Protein 1L6X (pdb70)

InterPro domains:
  IPR003006 Immunoglobulin/major histocompatibility complex, conserved site [PS00290] (81-87)
  IPR003006 Immunoglobulin/major histocompatibility complex, conserved site [PS00290] (306-312)
  IPR003597 Immunoglobulin C1-set [PF07654] (8-88)
  IPR003597 Immunoglobulin C1-set [PF07654] (123-211)
  IPR003597 Immunoglobulin C1-set [PF07654] (231-315)
  IPR003597 Immunoglobulin C1-set [SM00407] (22-93)
  IPR003597 Immunoglobulin C1-set [SM00407] (139-214)
  IPR003597 Immunoglobulin C1-set [SM00407] (245-318)
  IPR007110 Immunoglobulin-like domain [PS50835] (6-99)
  IPR007110 Immunoglobulin-like domain [PS50835] (121-220)
  IPR007110 Immunoglobulin-like domain [PS50835] (229-325)
  IPR013783 Immunoglobulin-like fold [G3DSA:2.60.40.10] (1-108)
  IPR013783 Immunoglobulin-like fold [G3DSA:2.60.40.10] (109-220)
  IPR013783 Immunoglobulin-like fold [G3DSA:2.60.40.10] (221-328)
  IPR036179 Immunoglobulin-like domain superfamily [SSF48726] (6-112)
  IPR036179 Immunoglobulin-like domain superfamily [SSF48726] (116-222)
  IPR036179 Immunoglobulin-like domain superfamily [SSF48726] (229-322)
  IPR050380 Immune Recognition and Response Modulators [PTHR23411] (2-369)

Solvent-accessible surface area: 13297 Å² total; per-residue (Å²): 72,6,42,5,109,22,102,68,13,139,40,58,14,4,5,2,9,77,106,65,0,75,0,30,0,8,0,41,65,0,31,92,140,52,44,138,24,114,32,17,4,33,22,80,56,106,67,37,154,82,36,116,74,92,114,87,100,105,63,239,101,76,26,44,87,2,12,1,10,2,60,11,87,3,4,18,14,11,89,24,46,82,3,51,0,58,0,31,11,161,41,22,147,58,63,44,92,83,63,33,43,14,51,122,47,153,43,88,110,6,73,8,94,28,72,80,22,58,177,97,45,66,113,131,107,71,0,23,0,28,0,28,0,76,11,0,39,2,38,52,18,17,15,53,3,52,5,136,55,129,82,25,112,90,57,160,53,61,101,54,66,120,47,124,95,30,1,37,50,4,88,0,99,0,26,3,66,47,66,78,10,91,140,36,44,72,0,14,0,4,0,3,0,30,27,8,130,11,0,43,32,68,87,69,13,51,144,123,90,61,92,6,1,105,94,0,35,98,0,17,98,27,123,129,39,83,80,136,88,42,40,57,87,4,129,70,5,83,94,128,68

Sequence (241 aa):
GPSVFLFPPKPKDTLMISRTPEVTCVVVDVSHEDPEVKFNWYVDGVEVHNAKTKPREEQYNSTYRVVSVLTVLHQDWLNGKEYKCKVSNKALPAPIEKTISKAKGQPREPQVYTLPPSRDELTKNQVSLTCLVKGFYPSDIAVEWESNGQPENNYKTTPPVLDSDGSFFLYSKLTVDKSRWQQGNVFSCSVMHEALHNHYTQKSLSLFNMQCQRRFYEALHDPNLNEEQRNAKIKSIRDDC

Structure (mmCIF, N/CA/C/O backbone):
data_1L6X
#
_entry.id   1L6X
#
_cell.length_a   54.023
_cell.length_b   124.774
_cell.length_c   90.131
_cell.angle_alpha   90.00
_cell.angle_beta   90.00
_cell.angle_gamma   90.00
#
_symmetry.space_group_name_H-M   'C 2 2 21'
#
loop_
_entity.id
_entity.type
_entity.pdbx_description
1 polymer 'IMMUNOGLOBULIN GAMMA-1 HEAVY CHAIN CONSTANT REGION'
2 polymer 'Minimized B-domain of Protein A Z34C'
3 branched beta-D-galactopyranose-(1-4)-2-acetamido-2-deoxy-beta-D-glucopyranose-(1-2)-alpha-D-mannopyranose-(1-3)-[beta-D-galactopyranose-(1-4)-2-acetamido-2-deoxy-beta-D-glucopyranose-(1-2)-alpha-D-mannopyranose-(1-6)]beta-D-mannopyranose-(1-4)-2-acetamido-2-deoxy-beta-D-glucopyranose-(1-4)-[beta-L-fucopyranose-(1-6)]2-acetamido-2-deoxy-beta-D-glucopyranose
4 water water
#
loop_
_atom_site.group_PDB
_atom_site.id
_atom_site.type_symbol
_atom_site.label_atom_id
_atom_site.label_alt_id
_atom_site.label_comp_id
_atom_site.label_asym_id
_atom_site.label_entity_id
_atom_site.label_seq_id
_atom_site.pdbx_PDB_ins_code
_atom_site.Cartn_x
_atom_site.Cartn_y
_atom_site.Cartn_z
_atom_site.occupancy
_atom_site.B_iso_or_equiv
_atom_site.auth_seq_id
_atom_site.auth_comp_id
_atom_site.auth_asym_id
_atom_site.auth_atom_id
_atom_site.pdbx_PDB_model_num
ATOM 1 N N . GLY A 1 1 ? 4.928 -0.334 29.842 1.00 41.15 237 GLY A N 1
ATOM 2 C CA . GLY A 1 1 ? 4.229 -0.106 31.141 1.00 32.79 237 GLY A CA 1
ATOM 3 C C . GLY A 1 1 ? 3.997 1.369 31.404 1.00 26.70 237 GLY A C 1
ATOM 4 O O . GLY A 1 1 ? 3.147 1.979 30.756 1.00 26.98 237 GLY A O 1
ATOM 5 N N . PRO A 1 2 ? 4.717 1.969 32.367 1.00 26.80 238 PRO A N 1
ATOM 6 C CA . PRO A 1 2 ? 4.573 3.398 32.697 1.00 22.80 238 PRO A CA 1
ATOM 7 C C . PRO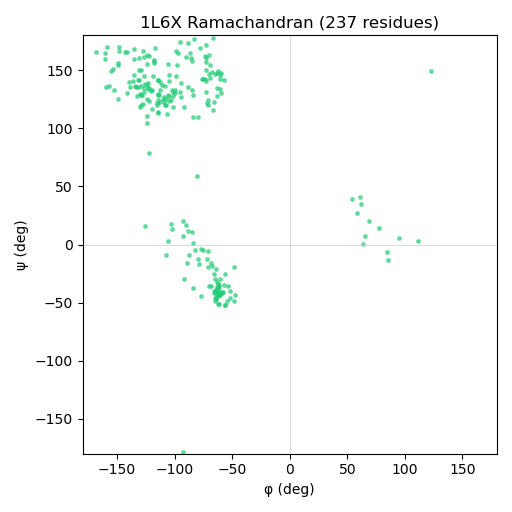 A 1 2 ? 5.189 4.343 31.658 1.00 23.80 238 PRO A C 1
ATOM 8 O O . PRO A 1 2 ? 6.008 3.925 30.830 1.00 24.14 238 PRO A O 1
ATOM 12 N N . SER A 1 3 ? 4.784 5.613 31.709 1.00 23.01 239 SER A N 1
ATOM 13 C CA . SER A 1 3 ? 5.297 6.648 30.808 1.00 24.08 239 SER A CA 1
ATOM 14 C C . SER A 1 3 ? 6.000 7.708 31.635 1.00 26.50 239 SER A C 1
ATOM 15 O O . SER A 1 3 ? 5.694 7.873 32.817 1.00 18.73 239 SER A O 1
ATOM 18 N N . VAL A 1 4 ? 6.917 8.434 30.996 1.00 19.43 240 VAL A N 1
ATOM 19 C CA . VAL A 1 4 ? 7.685 9.470 31.662 1.00 14.68 240 VAL A CA 1
ATOM 20 C C . VAL A 1 4 ? 7.677 10.823 30.930 1.00 16.77 240 VAL A C 1
ATOM 21 O O . VAL A 1 4 ? 7.833 10.889 29.713 1.00 14.47 240 VAL A O 1
ATOM 25 N N . PHE A 1 5 ? 7.507 11.895 31.701 1.00 15.57 241 PHE A N 1
ATOM 26 C CA . PHE A 1 5 ? 7.500 13.257 31.179 1.00 12.34 241 PHE A CA 1
ATOM 27 C C . PHE A 1 5 ? 8.406 14.065 32.082 1.00 17.37 241 PHE A C 1
ATOM 28 O O . PHE A 1 5 ? 8.251 14.031 33.301 1.00 17.04 241 PHE A O 1
ATOM 36 N N . LEU A 1 6 ? 9.359 14.771 31.466 1.00 15.37 242 LEU A N 1
ATOM 37 C CA . LEU A 1 6 ? 10.360 15.571 32.170 1.00 10.34 242 LEU A CA 1
ATOM 38 C C . LEU A 1 6 ? 10.091 17.061 31.945 1.00 14.22 242 LEU A C 1
ATOM 39 O O . LEU A 1 6 ? 10.002 17.519 30.807 1.00 13.69 242 LEU A O 1
ATOM 44 N N . PHE A 1 7 ? 9.962 17.816 33.031 1.00 14.38 243 PHE A N 1
ATOM 45 C CA . PHE A 1 7 ? 9.639 19.248 32.957 1.00 13.94 243 PHE A CA 1
ATOM 46 C C . PHE A 1 7 ? 10.754 20.178 33.461 1.00 17.36 243 PHE A C 1
ATOM 47 O O . PHE A 1 7 ? 11.431 19.892 34.459 1.00 13.99 243 PHE A O 1
ATOM 55 N N . PRO A 1 8 ? 10.948 21.326 32.783 1.00 14.73 244 PRO A N 1
ATOM 56 C CA . PRO A 1 8 ? 12.002 22.252 33.200 1.00 10.45 244 PRO A CA 1
ATOM 57 C C . PRO A 1 8 ? 11.534 23.142 34.321 1.00 10.09 244 PRO A C 1
ATOM 58 O O . PRO A 1 8 ? 10.381 23.070 34.741 1.00 14.67 244 PRO A O 1
ATOM 62 N N . PRO A 1 9 ? 12.432 23.988 34.832 1.00 13.52 245 PRO A N 1
ATOM 63 C CA . PRO A 1 9 ? 12.061 24.909 35.910 1.00 11.02 245 PRO A CA 1
ATOM 64 C C . PRO A 1 9 ? 11.303 26.037 35.231 1.00 10.86 245 PRO A C 1
ATOM 65 O O . PRO A 1 9 ? 11.292 26.136 34.009 1.00 13.13 245 PRO A O 1
ATOM 69 N N . LYS A 1 10 ? 10.670 26.886 36.029 1.00 13.16 246 LYS A N 1
ATOM 70 C CA . LYS A 1 10 ? 9.985 28.046 35.496 1.00 10.14 246 LYS A CA 1
ATOM 71 C C . LYS A 1 10 ? 11.101 29.029 35.155 1.00 11.82 246 LYS A C 1
ATOM 72 O O . LYS A 1 10 ? 12.095 29.105 35.878 1.00 13.14 246 LYS A O 1
ATOM 78 N N . PRO A 1 11 ? 10.969 29.778 34.039 1.00 15.28 247 PRO A N 1
ATOM 79 C CA . PRO A 1 11 ? 11.996 30.756 33.645 1.00 14.89 247 PRO A CA 1
ATOM 80 C C . PRO A 1 11 ? 12.444 31.667 34.802 1.00 16.32 247 PRO A C 1
ATOM 81 O O . PRO A 1 11 ? 13.639 31.911 34.986 1.00 14.08 247 PRO A O 1
ATOM 85 N N . LYS A 1 12 ? 11.492 32.153 35.592 1.00 11.47 248 LYS A N 1
ATOM 86 C CA . LYS A 1 12 ? 11.825 33.033 36.720 1.00 15.17 248 LYS A CA 1
ATOM 87 C C . LYS A 1 12 ? 12.720 32.395 37.769 1.00 12.42 248 LYS A C 1
ATOM 88 O O . LYS A 1 12 ? 13.591 33.059 38.310 1.00 15.25 248 LYS A O 1
ATOM 94 N N . ASP A 1 13 ? 12.510 31.110 38.041 1.00 16.25 249 ASP A N 1
ATOM 95 C CA . ASP A 1 13 ? 13.275 30.382 39.054 1.00 11.66 249 ASP A CA 1
ATOM 96 C C . ASP A 1 13 ? 14.751 30.225 38.772 1.00 9.50 249 ASP A C 1
ATOM 97 O O . ASP A 1 13 ? 15.520 30.131 39.709 1.00 9.85 249 ASP A O 1
ATOM 102 N N . THR A 1 14 ? 15.158 30.171 37.499 1.00 13.58 250 THR A N 1
ATOM 103 C CA . THR A 1 14 ? 16.588 30.043 37.202 1.00 15.25 250 THR A CA 1
ATOM 104 C C . THR A 1 14 ? 17.242 31.405 37.100 1.00 14.48 250 THR A C 1
ATOM 105 O O . THR A 1 14 ? 18.465 31.505 37.163 1.00 17.70 250 THR A O 1
ATOM 109 N N . LEU A 1 15 ? 16.432 32.454 36.963 1.00 12.53 251 LEU A N 1
ATOM 110 C CA . LEU A 1 15 ? 16.965 33.818 36.814 1.00 11.81 251 LEU A CA 1
ATOM 111 C C . LEU A 1 15 ? 17.134 34.600 38.097 1.00 17.40 251 LEU A C 1
ATOM 112 O O . LEU A 1 15 ? 18.001 35.480 38.190 1.00 13.77 251 LEU A O 1
ATOM 117 N N . MET A 1 16 ? 16.290 34.305 39.078 1.00 17.13 252 MET A N 1
ATOM 118 C CA . MET A 1 16 ? 16.338 35.023 40.346 1.00 13.86 252 MET A CA 1
ATOM 119 C C . MET A 1 16 ? 16.974 34.151 41.427 1.00 18.59 252 MET A C 1
ATOM 120 O O . MET A 1 16 ? 16.528 33.034 41.705 1.00 15.84 252 MET A O 1
ATOM 125 N N . ILE A 1 17 ? 18.034 34.672 42.032 1.00 15.64 253 ILE A N 1
ATOM 126 C CA . ILE A 1 17 ? 18.755 33.922 43.042 1.00 13.21 253 ILE A CA 1
ATOM 127 C C . ILE A 1 17 ? 17.904 33.631 44.262 1.00 14.25 253 ILE A C 1
ATOM 128 O O . ILE A 1 17 ? 18.189 32.696 45.007 1.00 18.08 253 ILE A O 1
ATOM 133 N N . SER A 1 18 ? 16.847 34.412 44.451 1.00 16.13 254 SER A N 1
ATOM 134 C CA . SER A 1 18 ? 15.949 34.195 45.587 1.00 25.76 254 SER A CA 1
ATOM 135 C C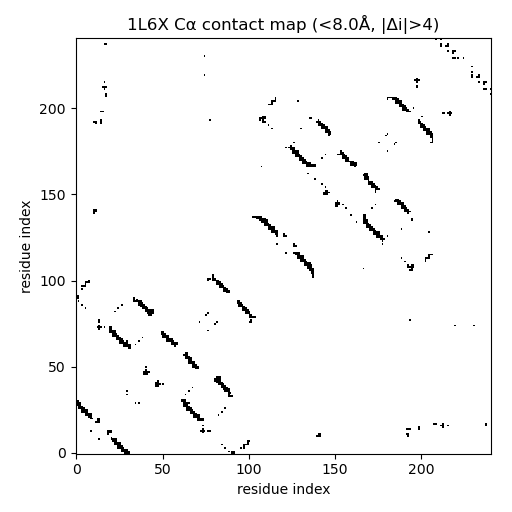 . SER A 1 18 ? 15.113 32.912 45.412 1.00 26.41 254 SER A C 1
ATOM 136 O O . SER A 1 18 ? 14.586 32.357 46.389 1.00 24.85 254 SER A O 1
ATOM 139 N N . ARG A 1 19 ? 15.009 32.441 44.169 1.00 15.51 255 ARG A N 1
ATOM 140 C CA . ARG A 1 19 ? 14.212 31.251 43.852 1.00 16.71 255 ARG A CA 1
ATOM 141 C C . ARG A 1 19 ? 15.058 29.974 43.777 1.00 19.75 255 ARG A C 1
ATOM 142 O O . ARG A 1 19 ? 16.290 30.033 43.701 1.00 18.53 255 ARG A O 1
ATOM 150 N N . THR A 1 20 ? 14.389 28.824 43.803 1.00 14.33 256 THR A N 1
ATOM 151 C CA . THR A 1 20 ? 15.076 27.547 43.743 1.00 16.24 256 THR A CA 1
ATOM 152 C C . THR A 1 20 ? 14.477 26.814 42.570 1.00 18.67 256 THR A C 1
ATOM 153 O O . THR A 1 20 ? 13.355 26.315 42.636 1.00 18.67 256 THR A O 1
ATOM 157 N N . PRO A 1 21 ? 15.220 26.751 41.467 1.00 15.45 257 PRO A N 1
ATOM 158 C CA . PRO A 1 21 ? 14.716 26.070 40.282 1.00 11.92 257 PRO A CA 1
ATOM 159 C C . PRO A 1 21 ? 14.727 24.554 40.453 1.00 13.30 257 PRO A C 1
ATOM 160 O O . PRO A 1 21 ? 15.639 24.003 41.074 1.00 12.95 257 PRO A O 1
ATOM 164 N N . GLU A 1 22 ? 13.698 23.896 39.912 1.00 13.73 258 GLU A N 1
ATOM 165 C CA . GLU A 1 22 ? 13.563 22.435 39.984 1.00 14.10 258 GLU A CA 1
ATOM 166 C C . GLU A 1 22 ? 13.254 21.850 38.623 1.00 17.75 258 GLU A C 1
ATOM 167 O O . GLU A 1 22 ? 12.624 22.495 37.790 1.00 17.70 258 GLU A O 1
ATOM 173 N N . VAL A 1 23 ? 13.703 20.619 38.401 1.00 16.75 259 VAL A N 1
ATOM 174 C CA . VAL A 1 23 ? 13.397 19.894 37.175 1.00 14.31 259 VAL A CA 1
ATOM 175 C C . VAL A 1 23 ? 12.509 18.781 37.749 1.00 18.41 259 VAL A C 1
ATOM 176 O O . VAL A 1 23 ? 12.769 18.256 38.834 1.00 17.92 259 VAL A O 1
ATOM 180 N N . THR A 1 24 ? 11.448 18.433 37.041 1.00 13.93 260 THR A N 1
ATOM 181 C CA . THR A 1 24 ? 10.504 17.443 37.541 1.00 13.72 260 THR A CA 1
ATOM 182 C C . THR A 1 24 ? 10.307 16.284 36.574 1.00 18.01 260 THR A C 1
ATOM 183 O O . THR A 1 24 ? 9.961 16.471 35.407 1.00 15.53 260 THR A O 1
ATOM 187 N N . CYS A 1 25 ? 10.524 15.081 37.084 1.00 15.29 261 CYS A N 1
ATOM 188 C CA . CYS A 1 25 ? 10.363 13.873 36.301 1.00 13.05 261 CYS A CA 1
ATOM 189 C C . CYS A 1 25 ? 9.095 13.176 36.767 1.00 13.99 261 CYS A C 1
ATOM 190 O O . CYS A 1 25 ? 9.017 12.675 37.894 1.00 13.66 261 CYS A O 1
ATOM 193 N N . VAL A 1 26 ? 8.106 13.156 35.884 1.00 12.50 262 VAL A N 1
ATOM 194 C CA . VAL A 1 26 ? 6.811 12.582 36.171 1.00 14.39 262 VAL A CA 1
ATOM 195 C C . VAL A 1 26 ? 6.584 11.218 35.512 1.00 16.69 262 VAL A C 1
ATOM 196 O O . VAL A 1 26 ? 6.790 11.052 34.310 1.00 14.33 262 VAL A O 1
ATOM 200 N N . VAL A 1 27 ? 6.185 10.242 36.332 1.00 15.00 263 VAL A N 1
ATOM 201 C CA . VAL A 1 27 ? 5.892 8.892 35.842 1.00 16.47 263 VAL A CA 1
ATOM 202 C C . VAL A 1 27 ? 4.403 8.583 36.055 1.00 16.16 263 VAL A C 1
ATOM 203 O O . VAL A 1 27 ? 3.890 8.664 37.173 1.00 14.63 263 VAL A O 1
ATOM 207 N N . VAL A 1 28 ? 3.705 8.268 34.967 1.00 18.41 264 VAL A N 1
ATOM 208 C CA . VAL A 1 28 ? 2.283 7.925 35.024 1.00 17.96 264 VAL A CA 1
ATOM 209 C C . VAL A 1 28 ? 2.109 6.473 34.556 1.00 21.89 264 VAL A C 1
ATOM 210 O O . VAL A 1 28 ? 3.045 5.867 34.022 1.00 20.92 264 VAL A O 1
ATOM 214 N N . ASP A 1 29 ? 0.916 5.922 34.758 1.00 26.58 265 ASP A N 1
ATOM 215 C CA . ASP A 1 29 ? 0.609 4.546 34.361 1.00 26.60 265 ASP A CA 1
ATOM 216 C C . ASP A 1 29 ? 1.467 3.500 35.078 1.00 24.50 265 ASP A C 1
ATOM 217 O O . ASP A 1 29 ? 1.855 2.489 34.486 1.00 24.51 265 ASP A O 1
ATOM 222 N N . VAL A 1 30 ? 1.794 3.773 36.343 1.00 22.15 266 VAL A N 1
ATOM 223 C CA . VAL A 1 30 ? 2.555 2.829 37.170 1.00 21.81 266 VAL A CA 1
ATOM 224 C C . VAL A 1 30 ? 1.427 1.929 37.678 1.00 24.66 266 VAL A C 1
ATOM 225 O O . VAL 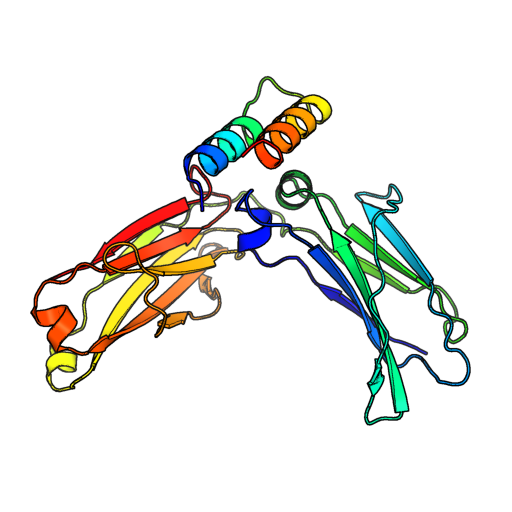A 1 30 ? 0.405 2.419 38.182 1.00 24.69 266 VAL A O 1
ATOM 229 N N . SER A 1 31 ? 1.580 0.620 37.527 1.00 27.34 267 SER A N 1
ATOM 230 C CA . SER A 1 31 ? 0.523 -0.283 37.964 1.00 31.04 267 SER A CA 1
ATOM 231 C C . SER A 1 31 ? 0.570 -0.683 39.441 1.00 31.71 267 SER A C 1
ATOM 232 O O . SER A 1 31 ? 1.603 -0.566 40.114 1.00 31.12 267 SER A O 1
ATOM 235 N N . HIS A 1 32 ? -0.575 -1.153 39.928 1.00 40.40 268 HIS A N 1
ATOM 236 C CA . HIS A 1 32 ? -0.701 -1.638 41.301 1.00 43.87 268 HIS A CA 1
ATOM 237 C C . HIS A 1 32 ? 0.235 -2.843 41.416 1.00 45.82 268 HIS A C 1
ATOM 238 O O . HIS A 1 32 ? 0.945 -3.018 42.412 1.00 44.20 268 HIS A O 1
ATOM 245 N N . GLU A 1 33 ? 0.214 -3.661 40.364 1.00 44.96 269 GLU A N 1
ATOM 246 C CA . GLU A 1 33 ? 1.007 -4.888 40.253 1.00 45.07 269 GLU A CA 1
ATOM 247 C C . GLU A 1 33 ? 2.505 -4.695 40.427 1.00 40.59 269 GLU A C 1
ATOM 248 O O . GLU A 1 33 ? 3.150 -5.397 41.215 1.00 32.01 269 GLU A O 1
ATOM 254 N N . ASP A 1 34 ? 3.055 -3.758 39.666 1.00 37.90 270 ASP A N 1
ATOM 255 C CA . ASP A 1 34 ? 4.476 -3.461 39.713 1.00 33.82 270 ASP A CA 1
ATOM 256 C C . ASP A 1 34 ? 4.592 -1.986 40.056 1.00 38.16 270 ASP A C 1
ATOM 257 O O . ASP A 1 34 ? 4.840 -1.174 39.172 1.00 31.11 270 ASP A O 1
ATOM 262 N N . PRO A 1 35 ? 4.417 -1.631 41.349 1.00 39.73 271 PRO A N 1
ATOM 263 C CA . PRO A 1 35 ? 4.472 -0.267 41.902 1.00 37.91 271 PRO A CA 1
ATOM 264 C C . PRO A 1 35 ? 5.850 0.362 42.161 1.00 29.72 271 PRO A C 1
ATOM 265 O O . PRO A 1 35 ? 5.957 1.595 42.317 1.00 26.62 271 PRO A O 1
ATOM 269 N N . GLU A 1 36 ? 6.894 -0.469 42.202 1.00 26.61 272 GLU A N 1
ATOM 270 C CA . GLU A 1 36 ? 8.255 0.016 42.444 1.00 27.07 272 GLU A CA 1
ATOM 271 C C . GLU A 1 36 ? 8.754 0.901 41.293 1.00 33.29 272 GLU A C 1
ATOM 272 O O . GLU A 1 36 ? 8.804 0.467 40.139 1.00 27.70 272 GLU A O 1
ATOM 278 N N . VAL A 1 37 ? 9.134 2.134 41.623 1.00 29.15 273 VAL A N 1
ATOM 279 C CA . VAL A 1 37 ? 9.643 3.087 40.640 1.00 24.99 273 VAL A CA 1
ATOM 280 C C . VAL A 1 37 ? 10.966 3.653 41.153 1.00 23.06 273 VAL A C 1
ATOM 281 O O . VAL A 1 37 ? 11.032 4.248 42.232 1.00 26.37 273 VAL A O 1
ATOM 285 N N . LYS A 1 38 ? 12.030 3.445 40.394 1.00 21.69 274 LYS A N 1
ATOM 286 C CA . LYS A 1 38 ? 13.322 3.958 40.793 1.00 24.87 274 LYS A CA 1
ATOM 287 C C . LYS A 1 38 ? 13.780 5.078 39.867 1.00 20.75 274 LYS A C 1
ATOM 288 O O . LYS A 1 38 ? 13.661 4.984 38.649 1.00 21.10 274 LYS A O 1
ATOM 294 N N . PHE A 1 39 ? 14.330 6.123 40.464 1.00 18.37 275 PHE A N 1
ATOM 295 C CA . PHE A 1 39 ? 14.812 7.271 39.713 1.00 15.10 275 PHE A CA 1
ATOM 296 C C . PHE A 1 39 ? 16.302 7.373 39.853 1.00 17.07 275 PHE A C 1
ATOM 297 O O . PHE A 1 39 ? 16.847 7.121 40.924 1.00 26.88 275 PHE A O 1
ATOM 305 N N . ASN A 1 40 ? 16.963 7.741 38.761 1.00 21.42 276 ASN A N 1
ATOM 306 C CA . ASN A 1 40 ? 18.403 7.998 38.749 1.00 19.95 276 ASN A CA 1
ATOM 307 C C . ASN A 1 40 ? 18.499 9.331 37.983 1.00 21.99 276 ASN A C 1
ATOM 308 O O . ASN A 1 40 ? 17.824 9.506 36.970 1.00 22.56 276 ASN A O 1
ATOM 313 N N . TRP A 1 41 ? 19.306 10.264 38.486 1.00 21.27 277 TRP A N 1
ATOM 314 C CA . TRP A 1 41 ? 19.439 11.588 37.886 1.00 21.74 277 TRP A CA 1
ATOM 315 C C . TRP A 1 41 ? 20.870 11.923 37.539 1.00 25.09 277 TRP A C 1
ATOM 316 O O . TRP A 1 41 ? 21.784 11.689 38.326 1.00 20.91 277 TRP A O 1
ATOM 327 N N . TYR A 1 42 ? 21.072 12.506 36.366 1.00 22.89 278 TYR A N 1
ATOM 328 C CA . TYR A 1 42 ? 22.426 12.875 35.991 1.00 21.59 278 TYR A CA 1
ATOM 329 C C . TYR A 1 42 ? 22.486 14.261 35.394 1.00 20.71 278 TYR A C 1
ATOM 330 O O . TYR A 1 42 ? 21.552 14.700 34.715 1.00 20.70 278 TYR A O 1
ATOM 339 N N . VAL A 1 43 ? 23.583 14.957 35.664 1.00 18.63 279 VAL A N 1
ATOM 340 C CA . VAL A 1 43 ? 23.779 16.293 35.119 1.00 19.31 279 VAL A CA 1
ATOM 341 C C . VAL A 1 43 ? 24.971 16.144 34.187 1.00 21.82 279 VAL A C 1
ATOM 342 O O . VAL A 1 43 ? 26.087 15.865 34.629 1.00 27.69 279 VAL A O 1
ATOM 346 N N . ASP A 1 44 ? 24.739 16.317 32.896 1.00 19.29 280 ASP A N 1
ATOM 347 C CA . ASP A 1 44 ? 25.806 16.154 31.918 1.00 20.23 280 ASP A CA 1
ATOM 348 C C . ASP A 1 44 ? 26.435 14.774 32.128 1.00 24.95 280 ASP A C 1
ATOM 349 O O . ASP A 1 44 ? 27.654 14.619 32.062 1.00 32.42 280 ASP A O 1
ATOM 354 N N . GLY A 1 45 ? 25.598 13.781 32.423 1.00 18.92 281 GLY A N 1
ATOM 355 C CA . GLY A 1 45 ? 26.088 12.421 32.602 1.00 21.10 281 GLY A CA 1
ATOM 356 C C . GLY A 1 45 ? 26.601 12.019 33.971 1.00 23.97 281 GLY A C 1
ATOM 357 O O . GLY A 1 45 ? 26.811 10.835 34.230 1.00 25.76 281 GLY A O 1
ATOM 358 N N . VAL A 1 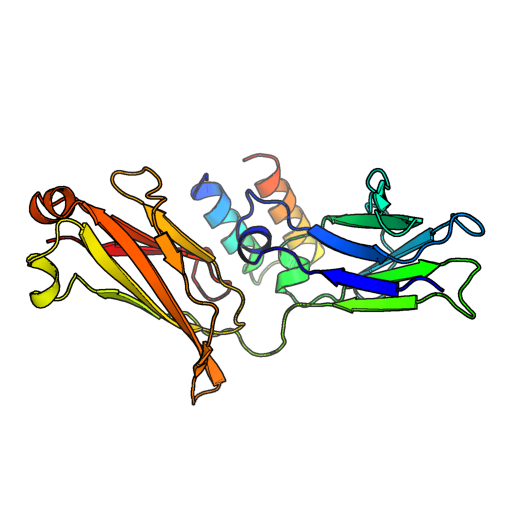46 ? 26.824 12.985 34.848 1.00 21.63 282 VAL A N 1
ATOM 359 C CA . VAL A 1 46 ? 27.291 12.667 36.196 1.00 28.09 282 VAL A CA 1
ATOM 360 C C . VAL A 1 46 ? 26.096 12.497 37.148 1.00 23.16 282 VAL A C 1
ATOM 361 O O . VAL A 1 46 ? 25.321 13.431 37.355 1.00 23.85 282 VAL A O 1
ATOM 365 N N . GLU A 1 47 ? 25.943 11.307 37.724 1.00 19.16 283 GLU A N 1
ATOM 366 C CA . GLU A 1 47 ? 24.819 11.061 38.624 1.00 22.79 283 GLU A CA 1
ATOM 367 C C . GLU A 1 47 ? 24.771 12.021 39.801 1.00 25.28 283 GLU A C 1
ATOM 368 O O . GLU A 1 47 ? 25.805 12.378 40.361 1.00 28.26 283 GLU A O 1
ATOM 374 N N . VAL A 1 48 ? 23.565 12.434 40.171 1.00 21.89 284 VAL A N 1
ATOM 375 C CA . VAL A 1 48 ? 23.372 13.352 41.293 1.00 22.22 284 VAL A CA 1
ATOM 376 C C . VAL A 1 48 ? 22.413 12.691 42.284 1.00 18.12 284 VAL A C 1
ATOM 377 O O . VAL A 1 48 ? 21.616 11.833 41.915 1.00 23.31 284 VAL A O 1
ATOM 381 N N . HIS A 1 49 ? 22.490 13.096 43.546 1.00 17.53 285 HIS A N 1
ATOM 382 C CA . HIS A 1 49 ? 21.693 12.454 44.582 1.00 26.74 285 HIS A CA 1
ATOM 383 C C . HIS A 1 49 ? 20.801 13.317 45.453 1.00 25.47 285 HIS A C 1
ATOM 384 O O . HIS A 1 49 ? 20.362 12.881 46.505 1.00 30.66 285 HIS A O 1
ATOM 391 N N . ASN A 1 50 ? 20.537 14.544 45.040 1.00 29.10 286 ASN A N 1
ATOM 392 C CA . ASN A 1 50 ? 19.683 15.406 45.841 1.00 31.23 286 ASN A CA 1
ATOM 393 C C . ASN A 1 50 ? 18.210 15.333 45.429 1.00 29.16 286 ASN A C 1
ATOM 394 O O . ASN A 1 50 ? 17.391 16.105 45.927 1.00 28.86 286 ASN A O 1
ATOM 399 N N . ALA A 1 51 ? 17.865 14.408 44.534 1.00 22.84 287 ALA A N 1
ATOM 400 C CA . ALA A 1 51 ? 16.475 14.295 44.091 1.00 23.35 287 ALA A CA 1
ATOM 401 C C . ALA A 1 51 ? 15.576 13.764 45.201 1.00 25.51 287 ALA A C 1
ATOM 402 O O . ALA A 1 51 ? 15.981 12.918 45.990 1.00 25.90 287 ALA A O 1
ATOM 404 N N . LYS A 1 52 ? 14.353 14.278 45.257 1.00 24.08 288 LYS A N 1
ATOM 405 C CA . LYS A 1 52 ? 13.403 13.863 46.263 1.00 19.78 288 LYS A CA 1
ATOM 406 C C . LYS A 1 52 ? 12.103 13.483 45.604 1.00 22.69 288 LYS A C 1
ATOM 407 O O . LYS A 1 52 ? 11.568 14.240 44.811 1.00 28.24 288 LYS A O 1
ATOM 413 N N . THR A 1 53 ? 11.601 12.298 45.931 1.00 21.02 289 THR A N 1
ATOM 414 C CA . THR A 1 53 ? 10.349 11.818 45.383 1.00 22.85 289 THR A CA 1
ATOM 415 C C . THR A 1 53 ? 9.226 12.304 46.299 1.00 25.55 289 THR A C 1
ATOM 416 O O . THR A 1 53 ? 9.329 12.216 47.520 1.00 26.96 289 THR A O 1
ATOM 420 N N . LYS A 1 54 ? 8.154 12.813 45.700 1.00 23.26 290 LYS A N 1
ATOM 421 C CA . LYS A 1 54 ? 7.005 13.306 46.440 1.00 18.77 290 LYS A CA 1
ATOM 422 C C . LYS A 1 54 ? 6.044 12.150 46.724 1.00 25.77 290 LYS A C 1
ATOM 423 O O . LYS A 1 54 ? 6.140 11.087 46.108 1.00 23.27 290 LYS A O 1
ATOM 429 N N . PRO A 1 55 ? 5.097 12.343 47.660 1.00 26.59 291 PRO A N 1
ATOM 430 C CA . PRO A 1 55 ? 4.166 11.253 47.940 1.00 23.71 291 PRO A CA 1
ATOM 431 C C . PRO A 1 55 ? 3.423 10.927 46.669 1.00 24.50 291 PRO A C 1
ATOM 432 O O . PRO A 1 55 ? 2.909 11.831 46.010 1.00 30.02 291 PRO A O 1
ATOM 436 N N . ARG A 1 56 ? 3.378 9.646 46.307 1.00 23.88 292 ARG A N 1
ATOM 437 C CA . ARG A 1 56 ? 2.668 9.244 45.095 1.00 22.21 292 ARG A CA 1
ATOM 438 C C . ARG A 1 56 ? 1.178 9.345 45.357 1.00 26.93 292 ARG A C 1
ATOM 439 O O . ARG A 1 56 ? 0.743 9.390 46.511 1.00 29.28 292 ARG A O 1
ATOM 447 N N . GLU A 1 57 ? 0.392 9.408 44.289 1.00 28.38 293 GLU A N 1
ATOM 448 C CA . GLU A 1 57 ? -1.058 9.497 44.431 1.00 34.78 293 GLU A CA 1
ATOM 449 C C . GLU A 1 57 ? -1.718 8.659 43.363 1.00 35.01 293 GLU A C 1
ATOM 450 O O . GLU A 1 57 ? -1.393 8.760 42.180 1.00 34.33 293 GLU A O 1
ATOM 456 N N . GLU A 1 58 ? -2.653 7.820 43.777 1.00 29.55 294 GLU A N 1
ATOM 457 C CA . GLU A 1 58 ? -3.314 6.970 42.823 1.00 28.91 294 GLU A CA 1
ATOM 458 C C . GLU A 1 58 ? -4.241 7.843 41.999 1.00 31.22 294 GLU A C 1
ATOM 459 O O . GLU A 1 58 ? -4.723 8.869 42.476 1.00 33.63 294 GLU A O 1
ATOM 465 N N . GLN A 1 59 ? -4.464 7.438 40.751 1.00 30.73 295 GLN A N 1
ATOM 466 C CA . GLN A 1 59 ? -5.305 8.192 39.846 1.00 31.34 295 GLN A CA 1
ATOM 467 C C . GLN A 1 59 ? -6.683 7.568 39.591 1.00 37.53 295 GLN A C 1
ATOM 468 O O . GLN A 1 59 ? -6.897 6.365 39.740 1.00 34.74 295 GLN A O 1
ATOM 474 N N . TYR A 1 60 ? -7.613 8.434 39.219 1.00 44.29 296 TYR A N 1
ATOM 475 C CA . TYR A 1 60 ? -8.983 8.075 38.927 1.00 47.56 296 TYR A CA 1
ATOM 476 C C . TYR A 1 60 ? -9.076 6.883 37.997 1.00 45.81 296 TYR A C 1
ATOM 477 O O . TYR A 1 60 ? -10.123 6.256 37.911 1.00 48.85 296 TYR A O 1
ATOM 486 N N . ASN A 1 61 ? -7.990 6.592 37.286 1.00 36.82 297 ASN A N 1
ATOM 487 C CA . ASN A 1 61 ? -7.976 5.471 36.354 1.00 30.03 297 ASN A CA 1
ATOM 488 C C . ASN A 1 61 ? -7.221 4.262 36.925 1.00 27.93 297 ASN A C 1
ATOM 489 O O . ASN A 1 61 ? -6.813 3.358 36.193 1.00 24.32 297 ASN A O 1
ATOM 494 N N . SER A 1 62 ? -7.037 4.276 38.243 1.00 31.16 298 SER A N 1
ATOM 495 C CA . SER A 1 62 ? -6.369 3.208 38.982 1.00 30.74 298 SER A CA 1
ATOM 496 C C . SER A 1 62 ? -4.913 2.877 38.658 1.00 35.08 298 SER A C 1
ATOM 497 O O . SER A 1 62 ? -4.526 1.708 38.605 1.00 40.23 298 SER A O 1
ATOM 500 N N . THR A 1 63 ? -4.115 3.919 38.441 1.00 31.36 299 THR A N 1
ATOM 501 C CA . THR A 1 63 ? -2.682 3.780 38.185 1.00 29.05 299 THR A CA 1
ATOM 502 C C . THR A 1 63 ? -2.027 4.720 39.191 1.00 30.96 299 THR A C 1
ATOM 503 O O . THR A 1 63 ? -2.688 5.561 39.797 1.00 32.04 299 THR A O 1
ATOM 507 N N . TYR A 1 64 ? -0.729 4.579 39.367 1.00 32.74 300 TYR A N 1
ATOM 508 C CA . TYR A 1 64 ? -0.006 5.444 40.282 1.00 28.96 300 TYR A CA 1
ATOM 509 C C . TYR A 1 64 ? 0.675 6.545 39.456 1.00 29.80 300 TYR A C 1
ATOM 510 O O . TYR A 1 64 ? 1.101 6.299 38.323 1.00 22.27 300 TYR A O 1
ATOM 519 N N . ARG A 1 65 ? 0.747 7.749 40.021 1.00 25.93 301 ARG A N 1
ATOM 520 C CA 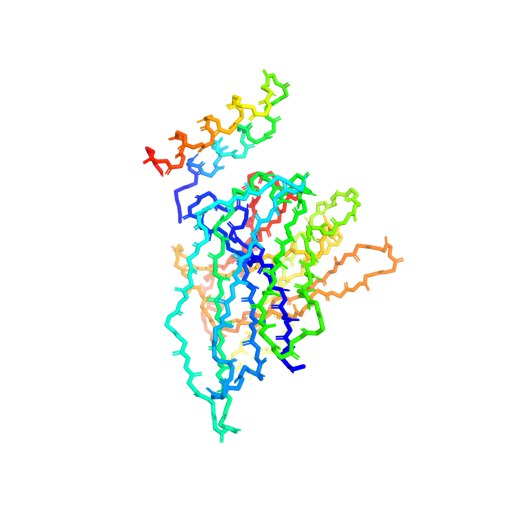. ARG A 1 65 ? 1.479 8.867 39.418 1.00 23.19 301 ARG A CA 1
ATOM 521 C C . ARG A 1 65 ? 2.593 9.107 40.462 1.00 19.67 301 ARG A C 1
ATOM 522 O O . ARG A 1 65 ? 2.299 9.373 41.639 1.00 22.37 301 ARG A O 1
ATOM 530 N N . VAL A 1 66 ? 3.850 8.971 40.030 1.00 16.35 302 VAL A N 1
ATOM 531 C CA . VAL A 1 66 ? 5.035 9.125 40.881 1.00 14.61 302 VAL A CA 1
ATOM 532 C C . VAL A 1 66 ? 5.902 10.260 40.314 1.00 23.28 302 VAL A C 1
ATOM 533 O O . VAL A 1 66 ? 6.183 10.301 39.109 1.00 19.41 302 VAL A O 1
ATOM 537 N N . VAL A 1 67 ? 6.330 11.173 41.188 1.00 19.16 303 VAL A N 1
ATOM 538 C CA . VAL A 1 67 ? 7.112 12.346 40.773 1.00 18.84 303 VAL A CA 1
ATOM 539 C C . VAL A 1 67 ? 8.418 12.517 41.540 1.00 13.33 303 VAL A C 1
ATOM 540 O O . VAL A 1 67 ? 8.435 12.459 42.766 1.00 18.07 303 VAL A O 1
ATOM 544 N N . SER A 1 68 ? 9.510 12.734 40.823 1.00 12.88 304 SER A N 1
ATOM 545 C CA . SER A 1 68 ? 10.786 12.988 41.468 1.00 15.99 304 SER A CA 1
ATOM 546 C C . SER A 1 68 ? 11.164 14.428 41.126 1.00 20.69 304 SER A C 1
ATOM 547 O O . SER A 1 68 ? 11.140 14.825 39.959 1.00 16.69 304 SER A O 1
ATOM 550 N N . VAL A 1 69 ? 11.487 15.210 42.148 1.00 18.03 305 VAL A N 1
ATOM 551 C CA . VAL A 1 69 ? 11.880 16.615 41.961 1.00 19.62 305 VAL A CA 1
ATOM 552 C C . VAL A 1 69 ? 13.368 16.802 42.239 1.00 18.41 305 VAL A C 1
ATOM 553 O O . VAL A 1 69 ? 13.878 16.403 43.294 1.00 17.44 305 VAL A O 1
ATOM 557 N N . LEU A 1 70 ? 14.065 17.394 41.276 1.00 13.52 306 LEU A N 1
ATOM 558 C CA . LEU A 1 70 ? 15.500 17.636 41.390 1.00 16.25 306 LEU A CA 1
ATOM 559 C C . LEU A 1 70 ? 15.806 19.117 41.440 1.00 19.36 306 LEU A C 1
ATOM 560 O O . LEU A 1 70 ? 15.611 19.809 40.448 1.00 18.91 306 LEU A O 1
ATOM 565 N N . THR A 1 71 ? 16.305 19.619 42.565 1.00 15.62 307 THR A N 1
ATOM 566 C CA . THR A 1 71 ? 16.636 21.037 42.613 1.00 14.91 307 THR A CA 1
ATOM 567 C C . THR A 1 71 ? 17.924 21.206 41.822 1.00 15.23 307 THR A C 1
ATOM 568 O O . THR A 1 71 ? 18.813 20.338 41.860 1.00 16.29 307 THR A O 1
ATOM 572 N N . VAL A 1 72 ? 18.023 22.306 41.086 1.00 13.78 308 VAL A N 1
ATOM 573 C CA . VAL A 1 72 ? 19.205 22.575 40.276 1.00 13.95 308 VAL A CA 1
ATOM 574 C C . VAL A 1 72 ? 19.825 23.953 40.561 1.00 15.19 308 VAL A C 1
ATOM 575 O O . VAL A 1 72 ? 19.178 24.824 41.132 1.00 16.07 308 VAL A O 1
ATOM 579 N N . LEU A 1 73 ? 21.091 24.139 40.176 1.00 16.05 309 LEU A N 1
ATOM 580 C CA . LEU A 1 73 ? 21.754 25.421 40.379 1.00 14.68 309 LEU A CA 1
ATOM 581 C C . LEU A 1 73 ? 21.396 26.302 39.188 1.00 16.24 309 LEU A C 1
ATOM 582 O O . LEU A 1 73 ? 21.458 25.853 38.025 1.00 17.25 309 LEU A O 1
ATOM 587 N N . HIS A 1 74 ? 21.008 27.543 39.476 1.00 15.12 310 HIS A N 1
ATOM 588 C CA . HIS A 1 74 ? 20.642 28.498 38.426 1.00 13.78 310 HIS A CA 1
ATOM 589 C C . HIS A 1 74 ? 21.699 28.539 37.289 1.00 16.62 310 HIS A C 1
ATOM 590 O O . HIS A 1 74 ? 21.344 28.469 36.102 1.00 13.33 310 HIS A O 1
ATOM 597 N N . GLN A 1 75 ? 22.981 28.650 37.658 1.00 12.88 311 GLN A N 1
ATOM 598 C CA . GLN A 1 75 ? 24.091 28.719 36.685 1.00 19.88 311 GLN A CA 1
ATOM 599 C C . GLN A 1 75 ? 24.171 27.511 35.752 1.00 17.19 311 GLN A C 1
ATOM 600 O O . GLN A 1 75 ? 24.450 27.645 34.554 1.00 15.08 311 GLN A O 1
ATOM 606 N N . ASP A 1 76 ? 23.954 26.324 36.300 1.00 16.54 312 ASP A N 1
ATOM 607 C CA . ASP A 1 76 ? 24.043 25.126 35.486 1.00 15.96 312 ASP A CA 1
ATOM 608 C C . ASP A 1 76 ? 22.992 25.098 34.402 1.00 14.89 312 ASP A C 1
ATOM 609 O O . ASP A 1 76 ? 23.289 24.788 33.257 1.00 13.54 312 ASP A O 1
ATOM 614 N N . TRP A 1 77 ? 21.753 25.412 34.756 1.00 15.70 313 TRP A N 1
ATOM 615 C CA . TRP A 1 77 ? 20.695 25.433 33.743 1.00 16.38 313 TRP A CA 1
ATOM 616 C C . TRP A 1 77 ? 21.036 26.499 32.697 1.00 11.40 313 TRP A C 1
ATOM 617 O O . TRP A 1 77 ? 21.046 26.224 31.506 1.00 13.05 313 TRP A O 1
ATOM 628 N N . LEU A 1 78 ? 21.325 27.714 33.148 1.00 10.62 314 LEU A N 1
ATOM 629 C CA . LEU A 1 78 ? 21.644 28.807 32.238 1.00 11.34 314 LEU A CA 1
ATOM 630 C C . LEU A 1 78 ? 22.864 28.540 31.383 1.00 16.59 314 LEU A C 1
ATOM 631 O O . LEU A 1 78 ? 22.954 29.029 30.266 1.00 16.37 314 LEU A O 1
ATOM 636 N N . ASN A 1 79 ? 23.804 27.763 31.909 1.00 18.11 315 ASN A N 1
ATOM 637 C CA . ASN A 1 79 ? 25.010 27.461 31.163 1.00 16.26 315 ASN A CA 1
ATOM 638 C C . ASN A 1 79 ? 24.876 26.212 30.322 1.00 15.13 315 ASN A C 1
ATOM 639 O O . ASN A 1 79 ? 25.873 25.650 29.886 1.00 18.66 315 ASN A O 1
ATOM 644 N N . GLY A 1 80 ? 23.635 25.781 30.108 1.00 15.20 316 GLY A N 1
ATOM 645 C CA . GLY A 1 80 ? 23.351 24.636 29.253 1.00 13.88 316 GLY A CA 1
ATOM 646 C C . GLY A 1 80 ? 23.554 23.200 29.697 1.00 19.95 316 GLY A C 1
ATOM 647 O O . GLY A 1 80 ? 23.532 22.299 28.855 1.00 19.87 316 GLY A O 1
ATOM 648 N N . LYS A 1 81 ? 23.736 22.940 30.984 1.00 14.53 317 LYS A N 1
ATOM 649 C CA . LYS A 1 81 ? 23.914 21.561 31.412 1.00 12.35 317 LYS A CA 1
ATOM 650 C C . LYS A 1 81 ? 22.661 20.746 31.124 1.00 18.05 317 LYS A C 1
ATOM 651 O O . LYS A 1 81 ? 21.539 21.268 31.165 1.00 15.26 317 LYS A O 1
ATOM 657 N N . GLU A 1 82 ? 22.887 19.466 30.819 1.00 20.70 318 GLU A N 1
ATOM 658 C CA . GLU A 1 82 ? 21.857 18.481 30.477 1.00 23.79 318 GLU A CA 1
ATOM 659 C C . GLU A 1 82 ? 21.407 17.685 31.683 1.00 23.83 318 GLU A C 1
ATOM 660 O O . GLU A 1 82 ? 22.220 17.074 32.384 1.00 18.64 318 GLU A O 1
ATOM 666 N N . TYR A 1 83 ? 20.101 17.670 31.900 1.00 18.65 319 TYR A N 1
ATOM 667 C CA . TYR A 1 83 ? 19.536 16.949 33.020 1.00 17.81 319 TYR A CA 1
ATOM 668 C C . TYR A 1 83 ? 18.830 15.705 32.528 1.00 18.86 319 TYR A C 1
ATOM 669 O O . TYR A 1 83 ? 17.890 15.778 31.736 1.00 18.27 319 TYR A O 1
ATOM 678 N N . LYS A 1 84 ? 19.286 14.555 32.999 1.00 17.14 320 LYS A N 1
ATOM 679 C CA . LYS A 1 84 ? 18.688 13.292 32.584 1.00 18.59 320 LYS A CA 1
ATOM 680 C C . LYS A 1 84 ? 17.989 12.573 33.734 1.00 14.68 320 LYS A C 1
ATOM 681 O O . LYS A 1 84 ? 18.553 12.422 34.819 1.00 16.18 320 LYS A O 1
ATOM 687 N N . CYS A 1 85 ? 16.743 12.169 33.504 1.00 14.97 321 CYS A N 1
ATOM 688 C CA . CYS A 1 85 ? 16.003 11.434 34.508 1.00 17.14 321 CYS A CA 1
ATOM 689 C C . CYS A 1 85 ? 15.872 10.004 34.013 1.00 21.13 321 CYS A C 1
ATOM 690 O O . CYS A 1 85 ? 15.349 9.776 32.919 1.00 16.61 321 CYS A O 1
ATOM 693 N N . LYS A 1 86 ? 16.355 9.048 34.813 1.00 22.63 322 LYS A N 1
ATOM 694 C CA . LYS A 1 86 ? 16.289 7.621 34.476 1.00 19.43 322 LYS A CA 1
ATOM 695 C C . LYS A 1 86 ? 15.259 6.941 35.370 1.00 15.12 322 LYS A C 1
ATOM 696 O O . LYS A 1 86 ? 15.394 6.945 36.583 1.00 20.24 322 LYS A O 1
ATOM 702 N N . VAL A 1 87 ? 14.239 6.352 34.758 1.00 13.83 323 VAL A N 1
ATOM 703 C CA . VAL A 1 87 ? 13.171 5.705 35.496 1.00 18.95 323 VAL A CA 1
ATOM 704 C C . VAL A 1 87 ? 13.145 4.192 35.269 1.00 22.96 323 VAL A C 1
ATOM 705 O O . VAL A 1 87 ? 13.063 3.707 34.126 1.00 19.55 323 VAL A O 1
ATOM 709 N N . SER A 1 88 ? 13.212 3.461 36.378 1.00 20.81 324 SER A N 1
ATOM 710 C CA . SER A 1 88 ? 13.218 2.008 36.347 1.00 25.94 324 SER A CA 1
ATOM 711 C C . SER A 1 88 ? 11.949 1.435 36.957 1.00 26.04 324 SER A C 1
ATOM 712 O O . SER A 1 88 ? 11.509 1.861 38.032 1.00 21.72 324 SER A O 1
ATOM 715 N N . ASN A 1 89 ? 11.357 0.481 36.245 1.00 23.81 325 ASN A N 1
ATOM 716 C CA . ASN A 1 89 ? 10.145 -0.169 36.687 1.00 18.39 325 ASN A CA 1
ATOM 717 C C . ASN A 1 89 ? 10.074 -1.531 36.038 1.00 22.67 325 ASN A C 1
ATOM 718 O O . ASN A 1 89 ? 10.536 -1.683 34.915 1.00 24.55 325 ASN A O 1
ATOM 723 N N . LYS A 1 90 ? 9.465 -2.500 36.726 1.00 25.14 326 LYS A N 1
ATOM 724 C CA . LYS A 1 90 ? 9.366 -3.874 36.223 1.00 27.77 326 LYS A CA 1
ATOM 725 C C . LYS A 1 90 ? 8.491 -4.093 35.004 1.00 30.43 326 LYS A C 1
ATOM 726 O O . LYS A 1 90 ? 8.613 -5.112 34.333 1.00 27.60 326 LYS A O 1
ATOM 732 N N . ALA A 1 91 ? 7.601 -3.155 34.716 1.00 28.38 327 ALA A N 1
ATOM 733 C CA . ALA A 1 91 ? 6.736 -3.298 33.558 1.00 26.44 327 ALA A CA 1
ATOM 734 C C . ALA A 1 91 ? 7.441 -2.820 32.291 1.00 26.41 327 ALA A C 1
ATOM 735 O O . ALA A 1 91 ? 6.858 -2.842 31.213 1.00 35.07 327 ALA A O 1
ATOM 737 N N . LEU A 1 92 ? 8.695 -2.390 32.421 1.00 23.95 328 LEU A N 1
ATOM 738 C CA . LEU A 1 92 ? 9.459 -1.907 31.273 1.00 20.47 328 LEU A CA 1
ATOM 739 C C . LEU A 1 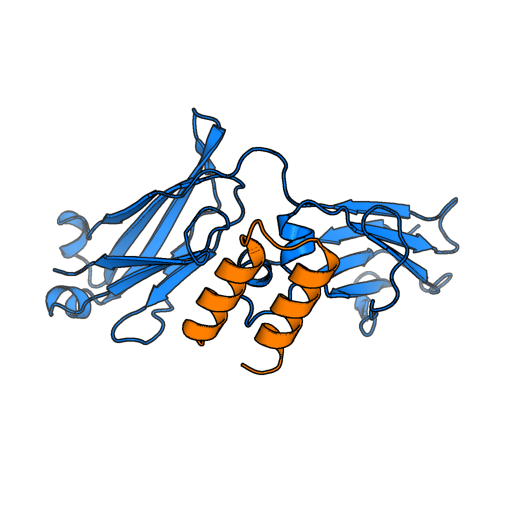92 ? 10.510 -2.892 30.768 1.00 25.22 328 LEU A C 1
ATOM 740 O O . LEU A 1 92 ? 11.163 -3.581 31.552 1.00 25.69 328 LEU A O 1
ATOM 745 N N . PRO A 1 93 ? 10.666 -2.998 29.442 1.00 28.60 329 PRO A N 1
ATOM 746 C CA . PRO A 1 93 ? 11.693 -3.932 28.973 1.00 29.30 329 PRO A CA 1
ATOM 747 C C . PRO A 1 93 ? 13.008 -3.369 29.521 1.00 31.24 329 PRO A C 1
ATOM 748 O O . PRO A 1 93 ? 13.912 -4.107 29.938 1.00 26.68 329 PRO A O 1
ATOM 752 N N . ALA A 1 94 ? 13.085 -2.037 29.531 1.00 29.27 330 ALA A N 1
ATOM 753 C CA . ALA A 1 94 ? 14.266 -1.340 30.025 1.00 29.41 330 ALA A CA 1
ATOM 754 C C . ALA A 1 94 ? 13.916 0.016 30.674 1.00 28.45 330 ALA A C 1
ATOM 755 O O . ALA A 1 94 ? 12.786 0.509 30.537 1.00 21.14 330 ALA A O 1
ATOM 757 N N . PRO A 1 95 ? 14.878 0.620 31.412 1.00 30.23 331 PRO A N 1
ATOM 758 C CA . PRO A 1 95 ? 14.591 1.916 32.044 1.00 26.36 331 PRO A CA 1
ATOM 759 C C . PRO A 1 95 ? 14.303 2.965 30.959 1.00 32.02 331 PRO A C 1
ATOM 760 O O . PRO A 1 95 ? 14.842 2.861 29.835 1.00 23.84 331 PRO A O 1
ATOM 764 N N . ILE A 1 96 ? 13.452 3.945 31.277 1.00 23.83 332 ILE A N 1
ATOM 765 C CA . ILE A 1 96 ? 13.140 5.016 30.325 1.00 19.60 332 ILE A CA 1
ATOM 766 C C . ILE A 1 96 ? 13.978 6.208 30.723 1.00 20.94 332 ILE A C 1
ATOM 767 O O . ILE A 1 96 ? 13.999 6.586 31.885 1.00 21.42 332 ILE A O 1
ATOM 772 N N . GLU A 1 97 ? 14.678 6.793 29.759 1.00 24.16 333 GLU A N 1
ATOM 773 C CA . GLU A 1 97 ? 15.518 7.948 30.014 1.00 21.32 333 GLU A CA 1
ATOM 774 C C . GLU A 1 97 ? 14.986 9.170 29.284 1.00 22.60 333 GLU A C 1
ATOM 775 O O . GLU A 1 97 ? 14.718 9.113 28.085 1.00 22.37 333 GLU A O 1
ATOM 781 N N . LYS A 1 98 ? 14.809 10.268 30.014 1.00 20.69 334 LYS A N 1
ATOM 782 C CA . LYS A 1 98 ? 14.328 11.516 29.416 1.00 22.33 334 LYS A CA 1
ATOM 783 C C . LYS A 1 98 ? 15.380 12.553 29.738 1.00 19.86 334 LYS A C 1
ATOM 784 O O . LYS A 1 98 ? 15.903 12.571 30.852 1.00 20.49 334 LYS A O 1
ATOM 790 N N . THR A 1 99 ? 15.686 13.413 28.766 1.00 19.45 335 THR A N 1
ATOM 791 C CA . THR A 1 99 ? 16.700 14.453 28.937 1.00 20.24 335 THR A CA 1
ATOM 792 C C . THR A 1 99 ? 16.148 15.847 28.597 1.00 18.98 335 THR A C 1
ATOM 793 O O . THR A 1 99 ? 15.311 15.993 27.713 1.00 19.66 335 THR A O 1
ATOM 797 N N . ILE A 1 100 ? 16.606 16.860 29.316 1.00 13.97 336 ILE A N 1
ATOM 798 C CA . ILE A 1 100 ? 16.187 18.229 29.045 1.00 17.51 336 ILE A CA 1
ATOM 799 C C . ILE A 1 100 ? 17.284 19.222 29.391 1.00 17.43 336 ILE A C 1
ATOM 800 O O . ILE A 1 100 ? 18.168 18.947 30.198 1.00 17.45 336 ILE A O 1
ATOM 805 N N . SER A 1 101 ? 17.223 20.382 28.756 1.00 19.15 337 SER A N 1
ATOM 806 C CA . SER A 1 101 ? 18.193 21.445 28.974 1.00 16.60 337 SER A CA 1
ATOM 807 C C . SER A 1 101 ? 17.661 22.714 28.305 1.00 19.33 337 SER A C 1
ATOM 808 O O . SER A 1 101 ? 16.718 22.661 27.512 1.00 16.01 337 SER A O 1
ATOM 811 N N . LYS A 1 102 ? 18.257 23.848 28.655 1.00 12.32 338 LYS A N 1
ATOM 812 C CA . LYS A 1 102 ? 17.876 25.134 28.104 1.00 11.30 338 LYS A CA 1
ATOM 813 C C . LYS A 1 102 ? 18.079 25.120 26.601 1.00 13.84 338 LYS A C 1
ATOM 814 O O . LYS A 1 102 ? 18.995 24.487 26.099 1.00 11.59 338 LYS A O 1
ATOM 820 N N . ALA A 1 103 ? 17.227 25.820 25.869 1.00 15.41 339 ALA A N 1
ATOM 821 C CA . ALA A 1 103 ? 17.374 25.848 24.424 1.00 16.12 339 ALA A CA 1
ATOM 822 C C . ALA A 1 103 ? 18.747 26.416 24.050 1.00 14.90 339 ALA A C 1
ATOM 823 O O . ALA A 1 103 ? 19.290 27.283 24.745 1.00 13.28 339 ALA A O 1
ATOM 825 N N . LYS A 1 104 ? 19.302 25.919 22.946 1.00 18.01 340 LYS A N 1
ATOM 826 C CA . LYS A 1 104 ? 20.600 26.377 22.448 1.00 17.43 340 LYS A CA 1
ATOM 827 C C . LYS A 1 104 ? 20.487 27.634 21.564 1.00 18.79 340 LYS A C 1
ATOM 828 O O . LYS A 1 104 ? 19.434 27.909 21.011 1.00 18.47 340 LYS A O 1
ATOM 834 N N . GLY A 1 105 ? 21.585 28.379 21.439 1.00 22.29 341 GLY A N 1
ATOM 835 C CA . GLY A 1 105 ? 21.578 29.578 20.623 1.00 21.34 341 GLY A CA 1
ATOM 836 C C . GLY A 1 105 ? 21.974 30.776 21.447 1.00 21.18 341 GLY A C 1
ATOM 837 O O . GLY A 1 105 ? 21.723 30.826 22.642 1.00 27.86 341 GLY A O 1
ATOM 838 N N . GLN A 1 106 ? 22.599 31.756 20.818 1.00 24.95 342 GLN A N 1
ATOM 839 C CA . GLN A 1 106 ? 23.016 32.951 21.529 1.00 29.17 342 GLN A CA 1
ATOM 840 C C . GLN A 1 106 ? 21.806 33.723 22.086 1.00 21.24 342 GLN A C 1
ATOM 841 O O . GLN A 1 106 ? 20.857 34.011 21.357 1.00 20.26 342 GLN A O 1
ATOM 847 N N . PRO A 1 107 ? 21.816 34.049 23.384 1.00 19.25 343 PRO A N 1
ATOM 848 C CA . PRO A 1 107 ? 20.673 34.787 23.921 1.00 19.78 343 PRO A CA 1
ATOM 849 C C . PRO A 1 107 ? 20.606 36.202 23.328 1.00 22.99 343 PRO A C 1
ATOM 850 O O . PRO A 1 107 ? 21.640 36.804 22.998 1.00 18.45 343 PRO A O 1
ATOM 854 N N . ARG A 1 108 ? 19.392 36.725 23.187 1.00 14.58 344 ARG A N 1
ATOM 855 C CA . ARG A 1 108 ? 19.191 38.058 22.637 1.00 13.10 344 ARG A CA 1
ATOM 856 C C . ARG A 1 108 ? 18.371 38.833 23.653 1.00 11.83 344 ARG A C 1
ATOM 857 O O . ARG A 1 108 ? 17.413 38.316 24.227 1.00 11.46 344 ARG A O 1
ATOM 865 N N . GLU A 1 109 ? 18.754 40.080 23.854 1.00 12.59 345 GLU A N 1
ATOM 866 C CA . GLU A 1 109 ? 18.125 40.926 24.845 1.00 17.02 345 GLU A CA 1
ATOM 867 C C . GLU A 1 109 ? 16.731 41.398 24.478 1.00 15.09 345 GLU A C 1
ATOM 868 O O . GLU A 1 109 ? 16.510 41.866 23.378 1.00 14.75 345 GLU A O 1
ATOM 874 N N . PRO A 1 110 ? 15.761 41.260 25.403 1.00 15.44 346 PRO A N 1
ATOM 875 C CA . PRO A 1 110 ? 14.388 41.712 25.123 1.00 11.09 346 PRO A CA 1
ATOM 876 C C . PRO A 1 110 ? 14.302 43.236 25.142 1.00 13.38 346 PRO A C 1
ATOM 877 O O . PRO A 1 110 ? 14.951 43.889 25.956 1.00 13.58 346 PRO A O 1
ATOM 881 N N . GLN A 1 111 ? 13.522 43.796 24.226 1.00 11.31 347 GLN A N 1
ATOM 882 C CA . GLN A 1 111 ? 13.273 45.233 24.193 1.00 9.61 347 GLN A CA 1
ATOM 883 C C . GLN A 1 111 ? 11.891 45.293 24.831 1.00 8.53 347 GLN A C 1
ATOM 884 O O . GLN A 1 111 ? 10.988 44.547 24.433 1.00 11.32 347 GLN A O 1
ATOM 890 N N . VAL A 1 112 ? 11.724 46.183 25.802 1.00 9.92 348 VAL A N 1
ATOM 891 C CA . VAL A 1 112 ? 10.470 46.295 26.537 1.00 8.07 348 VAL A CA 1
ATOM 892 C C . VAL A 1 112 ? 9.762 47.615 26.245 1.00 11.39 348 VAL A C 1
ATOM 893 O O . VAL A 1 112 ? 10.333 48.683 26.479 1.00 12.98 348 VAL A O 1
ATOM 897 N N . TYR A 1 113 ? 8.521 47.550 25.754 1.00 9.35 349 TYR A N 1
ATOM 898 C CA . TYR A 1 113 ? 7.767 48.762 25.415 1.00 9.25 349 TYR A CA 1
ATOM 899 C C . TYR A 1 113 ? 6.379 48.833 26.043 1.00 12.04 349 TYR A C 1
ATOM 900 O O . TYR A 1 113 ? 5.542 47.958 25.801 1.00 11.46 349 TYR A O 1
ATOM 909 N N . THR A 1 114 ? 6.127 49.870 26.839 1.00 9.89 350 THR A N 1
ATOM 910 C CA . THR A 1 114 ? 4.806 50.005 27.442 1.00 12.76 350 THR A CA 1
ATOM 911 C C . THR A 1 114 ? 3.952 50.907 26.559 1.00 11.72 350 THR A C 1
ATOM 912 O O . THR A 1 114 ? 4.418 51.919 26.029 1.00 12.24 350 THR A O 1
ATOM 916 N N . LEU A 1 115 ? 2.692 50.513 26.402 1.00 11.71 351 LEU A N 1
ATOM 917 C CA . LEU A 1 115 ? 1.750 51.223 25.551 1.00 13.00 351 LEU A CA 1
ATOM 918 C C . LEU A 1 115 ? 0.471 51.524 26.341 1.00 14.06 351 LEU A C 1
ATOM 919 O O . LEU A 1 115 ? -0.109 50.639 26.981 1.00 12.20 351 LEU A O 1
ATOM 924 N N . PRO A 1 116 ? 0.033 52.791 26.328 1.00 10.11 352 PRO A N 1
ATOM 925 C CA . PRO A 1 116 ? -1.178 53.179 27.045 1.00 12.16 352 PRO A CA 1
ATOM 926 C C . PRO A 1 116 ? -2.437 52.664 26.334 1.00 14.22 352 PRO A C 1
ATOM 927 O O . PRO A 1 116 ? -2.365 52.153 25.201 1.00 13.72 352 PRO A O 1
ATOM 931 N N . PRO A 1 117 ? -3.608 52.802 26.978 1.00 13.75 353 PRO A N 1
ATOM 932 C CA . PRO A 1 117 ? -4.821 52.319 26.318 1.00 12.15 353 PRO A CA 1
ATOM 933 C C . PRO A 1 117 ? -5.172 53.182 25.107 1.00 15.33 353 PRO A C 1
ATOM 934 O O . PRO A 1 117 ? -4.796 54.367 25.027 1.00 16.20 353 PRO A O 1
ATOM 938 N N . SER A 1 118 ? -5.876 52.571 24.164 1.00 12.75 354 SER A N 1
ATOM 939 C CA . SER A 1 118 ? -6.349 53.253 22.965 1.00 13.43 354 SER A CA 1
ATOM 940 C C . SER A 1 118 ? -7.444 54.207 23.448 1.00 15.26 354 SER A C 1
ATOM 941 O O . SER A 1 118 ? -8.159 53.884 24.403 1.00 19.22 354 SER A O 1
ATOM 944 N N . ARG A 1 119 ? -7.599 55.368 22.811 1.00 14.42 355 ARG A N 1
ATOM 945 C CA . ARG A 1 119 ? -8.635 56.308 23.272 1.00 15.58 355 ARG A CA 1
ATOM 946 C C . ARG A 1 119 ? -9.999 55.658 23.157 1.00 19.93 355 ARG A C 1
ATOM 947 O O . ARG A 1 119 ? -10.874 55.899 23.989 1.00 22.87 355 ARG A O 1
ATOM 955 N N . ASP A 1 120 ? -10.168 54.830 22.127 1.00 15.33 356 ASP A N 1
ATOM 956 C CA . ASP A 1 120 ? -11.422 54.100 21.887 1.00 19.70 356 ASP A CA 1
ATOM 957 C C . ASP A 1 120 ? -11.840 53.257 23.073 1.00 17.60 356 ASP A C 1
ATOM 958 O O . ASP A 1 120 ? -13.020 52.944 23.212 1.00 14.16 356 ASP A O 1
ATOM 963 N N . GLU A 1 121 ? -10.870 52.859 23.901 1.00 16.21 357 GLU A N 1
ATOM 964 C CA . GLU A 1 121 ? -11.172 52.043 25.078 1.00 16.01 357 GLU A CA 1
ATOM 965 C C . GLU A 1 121 ? -11.653 52.863 26.289 1.00 23.06 357 GLU A C 1
ATOM 966 O O . GLU A 1 121 ? -12.054 52.282 27.304 1.00 17.92 357 GLU A O 1
ATOM 972 N N . LEU A 1 122 ? -11.644 54.194 26.178 1.00 19.70 358 LEU A N 1
ATOM 973 C CA . LEU A 1 122 ? -12.046 55.039 27.306 1.00 22.34 358 LEU A CA 1
ATOM 974 C C . LEU A 1 122 ? -13.547 55.075 27.551 1.00 26.42 358 LEU A C 1
ATOM 975 O O . LEU A 1 122 ? -14.019 55.682 28.512 1.00 26.38 358 LEU A O 1
ATOM 980 N N . THR A 1 123 ? -14.300 54.425 26.675 1.00 25.90 359 THR A N 1
ATOM 981 C CA . THR A 1 123 ? -15.746 54.350 26.835 1.00 33.36 359 THR A CA 1
ATOM 982 C C . THR A 1 123 ? -16.096 53.270 27.876 1.00 35.60 359 THR A C 1
ATOM 983 O O . THR A 1 123 ? -17.232 53.190 28.357 1.00 34.95 359 THR A O 1
ATOM 987 N N . LYS A 1 124 ? -15.102 52.453 28.231 1.00 28.14 360 LYS A N 1
ATOM 988 C CA . LYS A 1 124 ? -15.291 51.382 29.203 1.00 18.07 360 LYS A CA 1
ATOM 989 C C . LYS A 1 124 ? -14.804 51.799 30.594 1.00 19.24 360 LYS A C 1
ATOM 990 O O . LYS A 1 124 ? -14.108 52.810 30.737 1.00 22.45 360 LYS A O 1
ATOM 996 N N . ASN A 1 125 ? -15.183 51.021 31.607 1.00 17.91 361 ASN A N 1
ATOM 997 C CA . ASN A 1 125 ? -14.820 51.290 33.002 1.00 30.20 361 ASN A CA 1
ATOM 998 C C . ASN A 1 125 ? -13.470 50.678 33.366 1.00 22.69 361 ASN A C 1
ATOM 999 O O . ASN A 1 125 ? -12.935 50.919 34.453 1.00 17.02 361 ASN A O 1
ATOM 1004 N N . GLN A 1 126 ? -12.939 49.868 32.455 1.00 22.37 362 GLN A N 1
ATOM 1005 C CA . GLN A 1 126 ? -11.650 49.214 32.652 1.00 19.39 362 GLN A CA 1
ATOM 1006 C C . GLN A 1 126 ? -10.842 49.441 31.389 1.00 18.26 362 GLN A C 1
ATOM 1007 O O . GLN A 1 126 ? -11.396 49.438 30.289 1.00 16.06 362 GLN A O 1
ATOM 1013 N N . VAL A 1 127 ? -9.542 49.672 31.546 1.00 15.17 363 VAL A N 1
ATOM 1014 C CA . VAL A 1 127 ? -8.688 49.913 30.401 1.00 15.97 363 VAL A CA 1
ATOM 1015 C C . VAL A 1 127 ? -7.540 48.926 30.382 1.00 15.57 363 VAL A C 1
ATOM 1016 O O . VAL A 1 127 ? -7.242 48.277 31.387 1.00 18.25 363 VAL A O 1
ATOM 1020 N N . SER A 1 128 ? -6.898 48.813 29.229 1.00 13.04 364 SER A N 1
ATOM 1021 C CA . SER A 1 128 ? -5.808 47.861 29.071 1.00 11.77 364 SER A CA 1
ATOM 1022 C C . SER A 1 128 ? -4.457 48.544 29.001 1.00 11.71 364 SER A C 1
ATOM 1023 O O . SER A 1 128 ? -4.253 49.432 28.178 1.00 10.35 364 SER A O 1
ATOM 1026 N N . LEU A 1 129 ? -3.546 48.138 29.880 1.00 11.41 365 LEU A N 1
ATOM 1027 C CA . LEU A 1 129 ? -2.186 48.660 29.869 1.00 14.26 365 LEU A CA 1
ATOM 1028 C C . LEU A 1 129 ? -1.365 47.523 29.217 1.00 14.79 365 LEU A C 1
ATOM 1029 O O . LEU A 1 129 ? -1.363 46.369 29.672 1.00 10.90 365 LEU A O 1
ATOM 1034 N N . THR A 1 130 ? -0.661 47.874 28.150 1.00 11.05 366 THR A N 1
ATOM 1035 C CA . THR A 1 130 ? 0.077 46.895 27.379 1.00 10.82 366 THR A CA 1
ATOM 1036 C C . THR A 1 130 ? 1.578 46.931 27.484 1.00 10.33 366 THR A C 1
ATOM 1037 O O . THR A 1 130 ? 2.184 48.006 27.452 1.00 10.04 366 THR A O 1
ATOM 1041 N N . CYS A 1 131 ? 2.176 45.752 27.617 1.00 8.52 367 CYS A N 1
ATOM 1042 C CA . CYS A 1 131 ? 3.638 45.656 27.671 1.00 9.18 367 CYS A CA 1
ATOM 1043 C C . CYS A 1 131 ? 4.080 44.697 26.565 1.00 9.44 367 CYS A C 1
ATOM 1044 O O . CYS A 1 131 ? 3.817 43.493 26.622 1.00 9.83 367 CYS A O 1
ATOM 1047 N N . LEU A 1 132 ? 4.736 45.259 25.559 1.00 9.72 368 LEU A N 1
ATOM 1048 C CA . LEU A 1 132 ? 5.258 44.507 24.427 1.00 7.60 368 LEU A CA 1
ATOM 1049 C C . LEU A 1 132 ? 6.715 44.211 24.751 1.00 10.84 368 LEU A C 1
ATOM 1050 O O . LEU A 1 132 ? 7.461 45.100 25.176 1.00 8.52 368 LEU A O 1
ATOM 1055 N N . VAL A 1 133 ? 7.106 42.956 24.594 1.00 8.42 369 VAL A N 1
ATOM 1056 C CA . VAL A 1 133 ? 8.483 42.534 24.873 1.00 9.95 369 VAL A CA 1
ATOM 1057 C C . VAL A 1 133 ? 8.853 41.775 23.629 1.00 12.69 369 VAL A C 1
ATOM 1058 O O . VAL A 1 133 ? 8.216 40.767 23.307 1.00 9.72 369 VAL A O 1
ATOM 1062 N N . LYS A 1 134 ? 9.864 42.262 22.917 1.00 12.21 370 LYS A N 1
ATOM 1063 C CA . LYS A 1 134 ? 10.248 41.629 21.655 1.00 12.33 370 LYS A CA 1
ATOM 1064 C C . LYS A 1 134 ? 11.752 41.441 21.487 1.00 12.77 370 LYS A C 1
ATOM 1065 O O . LYS A 1 134 ? 12.541 41.975 22.261 1.00 11.95 370 LYS A O 1
ATOM 1071 N N . GLY A 1 135 ? 12.118 40.666 20.475 1.00 13.74 371 GLY A N 1
ATOM 1072 C CA . GLY A 1 135 ? 13.513 40.423 20.154 1.00 12.77 371 GLY A CA 1
ATOM 1073 C C . GLY A 1 135 ? 14.312 39.587 21.134 1.00 14.13 371 GLY A C 1
ATOM 1074 O O . GLY A 1 135 ? 15.535 39.644 21.098 1.00 14.61 371 GLY A O 1
ATOM 1075 N N . PHE A 1 136 ? 13.648 38.800 21.986 1.00 10.89 372 PHE A N 1
ATOM 1076 C CA . PHE A 1 136 ? 14.364 37.985 22.968 1.00 8.72 372 PHE A CA 1
ATOM 1077 C C . PHE A 1 136 ? 14.579 36.526 22.585 1.00 12.98 372 PHE A C 1
ATOM 1078 O O . PHE A 1 136 ? 13.835 35.959 21.787 1.00 9.98 372 PHE A O 1
ATOM 1086 N N . TYR A 1 137 ? 15.630 35.940 23.157 1.00 10.83 373 TYR A N 1
ATOM 1087 C CA . TYR A 1 137 ? 15.986 34.544 22.934 1.00 11.61 373 TYR A CA 1
ATOM 1088 C C . TYR A 1 137 ? 16.884 34.089 24.104 1.00 11.85 373 TYR A C 1
ATOM 1089 O O . TYR A 1 137 ? 17.751 34.839 24.534 1.00 13.52 373 TYR A O 1
ATOM 1098 N N . PRO A 1 138 ? 16.644 32.885 24.670 1.00 12.44 374 PRO A N 1
ATOM 1099 C CA . PRO A 1 138 ? 15.610 31.885 24.340 1.00 15.22 374 PRO A CA 1
ATOM 1100 C C . PRO A 1 138 ? 14.218 32.432 24.676 1.00 7.86 374 PRO A C 1
ATOM 1101 O O . PRO A 1 138 ? 14.097 33.529 25.216 1.00 11.61 374 PRO A O 1
ATOM 1105 N N . SER A 1 139 ? 13.183 31.654 24.384 1.00 9.97 375 SER A N 1
ATOM 1106 C CA . SER A 1 139 ? 11.817 32.081 24.671 1.00 14.72 375 SER A CA 1
ATOM 1107 C C . SER A 1 139 ? 11.468 32.094 26.161 1.00 11.97 375 SER A C 1
ATOM 1108 O O . SER A 1 139 ? 10.375 32.535 26.536 1.00 14.14 375 SER A O 1
ATOM 1111 N N . ASP A 1 140 ? 12.386 31.622 27.001 1.00 10.27 376 ASP A N 1
ATOM 1112 C CA . ASP A 1 140 ? 12.140 31.568 28.436 1.00 8.52 376 ASP A CA 1
ATOM 1113 C C . ASP A 1 140 ? 12.152 32.982 28.973 1.00 10.49 376 ASP A C 1
ATOM 1114 O O . ASP A 1 140 ? 13.162 33.673 28.885 1.00 10.21 376 ASP A O 1
ATOM 1119 N N . ILE A 1 141 ? 11.039 33.412 29.564 1.00 11.14 377 ILE A N 1
ATOM 1120 C CA . ILE A 1 141 ? 10.957 34.777 30.084 1.00 10.12 377 ILE A CA 1
ATOM 1121 C C . ILE A 1 141 ? 9.828 34.876 31.120 1.00 9.99 377 ILE A C 1
ATOM 1122 O O . ILE A 1 141 ? 8.937 34.023 31.158 1.00 8.69 377 ILE A O 1
ATOM 1127 N N . ALA A 1 142 ? 9.883 35.896 31.972 1.00 10.30 378 ALA A N 1
ATOM 1128 C CA . ALA A 1 142 ? 8.826 36.112 32.973 1.00 9.93 378 ALA A CA 1
ATOM 1129 C C . ALA A 1 142 ? 8.455 37.575 32.961 1.00 10.26 378 ALA A C 1
ATOM 1130 O O . ALA A 1 142 ? 9.337 38.435 32.907 1.00 11.70 378 ALA A O 1
ATOM 1132 N N . VAL A 1 143 ? 7.158 37.863 33.014 1.00 7.46 379 VAL A N 1
ATOM 1133 C CA . VAL A 1 143 ? 6.671 39.254 33.002 1.00 10.03 379 VAL A CA 1
ATOM 1134 C C . VAL A 1 143 ? 5.638 39.454 34.114 1.00 10.80 379 VAL A C 1
ATOM 1135 O O . VAL A 1 143 ? 4.787 38.602 34.322 1.00 11.76 379 VAL A O 1
ATOM 1139 N N . GLU A 1 144 ? 5.763 40.569 34.841 1.00 12.93 380 GLU A N 1
ATOM 1140 C CA . GLU A 1 144 ? 4.865 40.911 35.956 1.00 14.59 380 GLU A CA 1
ATOM 1141 C C . GLU A 1 144 ? 4.571 42.401 35.956 1.00 12.72 380 GLU A C 1
ATOM 1142 O O . GLU A 1 144 ? 5.251 43.181 35.289 1.00 12.37 380 GLU A O 1
ATOM 1148 N N . TRP A 1 145 ? 3.558 42.798 36.714 1.00 13.46 381 TRP A N 1
ATOM 1149 C CA . TRP A 1 145 ? 3.207 44.208 36.806 1.00 14.96 381 TRP A CA 1
ATOM 1150 C C . TRP A 1 145 ? 3.085 44.652 38.244 1.00 20.56 381 TRP A C 1
ATOM 1151 O O . TRP A 1 145 ? 2.690 43.875 39.118 1.00 22.74 381 TRP A O 1
ATOM 1162 N N . GLU A 1 146 ? 3.387 45.916 38.477 1.00 25.14 382 GLU A N 1
ATOM 1163 C CA . GLU A 1 146 ? 3.246 46.465 39.805 1.00 27.94 382 GLU A CA 1
ATOM 1164 C C . GLU A 1 146 ? 2.877 47.934 39.749 1.00 26.76 382 GLU A C 1
ATOM 1165 O O . GLU A 1 146 ? 2.876 48.563 38.679 1.00 21.09 382 GLU A O 1
ATOM 1171 N N . SER A 1 147 ? 2.521 48.466 40.916 1.00 26.60 383 SER A N 1
ATOM 1172 C CA . SER A 1 147 ? 2.151 49.864 41.068 1.00 27.05 383 SER A CA 1
ATOM 1173 C C . SER A 1 147 ? 2.456 50.295 42.496 1.00 30.62 383 SER A C 1
ATOM 1174 O O . SER A 1 147 ? 2.120 49.576 43.439 1.00 26.70 383 SER A O 1
ATOM 1177 N N . ASN A 1 148 ? 3.103 51.451 42.639 1.00 36.67 384 ASN A N 1
ATOM 1178 C CA . ASN A 1 148 ? 3.434 52.003 43.954 1.00 42.22 384 ASN A CA 1
ATOM 1179 C C . ASN A 1 148 ? 4.389 51.146 44.763 1.00 39.88 384 ASN A C 1
ATOM 1180 O O . ASN A 1 148 ? 4.740 51.489 45.892 1.00 49.97 384 ASN A O 1
ATOM 1185 N N . GLY A 1 149 ? 4.809 50.030 44.184 1.00 43.16 385 GLY A N 1
ATOM 1186 C CA . GLY A 1 149 ? 5.724 49.147 44.877 1.00 40.28 385 GLY A CA 1
ATOM 1187 C C . GLY A 1 149 ? 5.041 47.854 45.240 1.00 39.61 385 GLY A C 1
ATOM 1188 O O . GLY A 1 149 ? 5.633 46.998 45.889 1.00 42.06 385 GLY A O 1
ATOM 1189 N N . GLN A 1 150 ? 3.786 47.711 44.827 1.00 39.27 386 GLN A N 1
ATOM 1190 C CA . GLN A 1 150 ? 3.023 46.499 45.113 1.00 40.05 386 GLN A CA 1
ATOM 1191 C C . GLN A 1 150 ? 2.635 45.806 43.802 1.00 39.14 386 GLN A C 1
ATOM 1192 O O . GLN A 1 150 ? 2.582 46.436 42.748 1.00 37.50 386 GLN A O 1
ATOM 1198 N N . PRO A 1 151 ? 2.352 44.498 43.853 1.00 33.31 387 PRO A N 1
ATOM 1199 C CA . PRO A 1 151 ? 1.984 43.720 42.668 1.00 36.42 387 PRO A CA 1
ATOM 1200 C C . PRO A 1 151 ? 0.568 43.768 42.097 1.00 39.17 387 PRO A C 1
ATOM 1201 O O . PRO A 1 151 ? -0.376 43.229 42.670 1.00 40.02 387 PRO A O 1
ATOM 1205 N N . GLU A 1 152 ? 0.450 44.401 40.937 1.00 37.55 388 GLU A N 1
ATOM 1206 C CA . GLU A 1 152 ? -0.817 44.490 40.226 1.00 34.91 388 GLU A CA 1
ATOM 1207 C C . GLU A 1 152 ? -0.976 43.063 39.739 1.00 32.13 388 GLU A C 1
ATOM 1208 O O . GLU A 1 152 ? -0.110 42.559 39.013 1.00 34.26 388 GLU A O 1
ATOM 1214 N N . ASN A 1 153 ? -2.060 42.405 40.118 1.00 20.50 389 ASN A N 1
ATOM 1215 C CA . ASN A 1 153 ? -2.222 41.031 39.690 1.00 23.95 389 ASN A CA 1
ATOM 1216 C C . ASN A 1 153 ? -3.271 40.752 38.612 1.00 26.02 389 ASN A C 1
ATOM 1217 O O . ASN A 1 153 ? -3.340 39.641 38.086 1.00 25.66 389 ASN A O 1
ATOM 1222 N N . ASN A 1 154 ? -4.084 41.740 38.270 1.00 21.54 390 ASN A N 1
ATOM 1223 C CA . ASN A 1 154 ? -5.099 41.511 37.262 1.00 21.87 390 ASN A CA 1
ATOM 1224 C C . ASN A 1 154 ? -4.540 41.592 35.829 1.00 17.63 390 ASN A C 1
ATOM 1225 O O . ASN A 1 154 ? -4.988 42.402 35.010 1.00 12.62 390 ASN A O 1
ATOM 1230 N N . TYR A 1 155 ? -3.559 40.739 35.530 1.00 16.87 391 TYR A N 1
ATOM 1231 C CA . TYR A 1 155 ? -2.959 40.719 34.199 1.00 12.11 391 TYR A CA 1
ATOM 1232 C C . TYR A 1 155 ? -2.874 39.317 33.605 1.00 11.21 391 TYR A C 1
ATOM 1233 O O . TYR A 1 155 ? -2.937 38.327 34.320 1.00 9.82 391 TYR A O 1
ATOM 1242 N N . LYS A 1 156 ? -2.727 39.272 32.286 1.00 11.74 392 LYS A N 1
ATOM 1243 C CA . LYS A 1 156 ? -2.591 38.031 31.520 1.00 11.40 392 LYS A CA 1
ATOM 1244 C C . LYS A 1 156 ? -1.522 38.314 30.467 1.00 10.59 392 LYS A C 1
ATOM 1245 O O . LYS A 1 156 ? -1.486 39.401 29.873 1.00 9.69 392 LYS A O 1
ATOM 1251 N N . THR A 1 157 ? -0.675 37.321 30.242 1.00 10.35 393 THR A N 1
ATOM 1252 C CA . THR A 1 157 ? 0.410 37.419 29.281 1.00 10.88 393 THR A CA 1
ATOM 1253 C C . THR A 1 157 ? 0.305 36.320 28.221 1.00 12.94 393 THR A C 1
ATOM 1254 O O . THR A 1 157 ? 0.037 35.156 28.529 1.00 9.02 393 THR A O 1
ATOM 1258 N N . THR A 1 158 ? 0.493 36.705 26.965 1.00 9.83 394 THR A N 1
ATOM 1259 C CA . THR A 1 158 ? 0.438 35.729 25.875 1.00 8.92 394 THR A CA 1
ATOM 1260 C C . THR A 1 158 ? 1.700 34.855 25.923 1.00 8.35 394 THR A C 1
ATOM 1261 O O . THR A 1 158 ? 2.718 35.217 26.525 1.00 9.84 394 THR A O 1
ATOM 1265 N N . PRO A 1 159 ? 1.614 33.662 25.354 1.00 7.52 395 PRO A N 1
ATOM 1266 C CA . PRO A 1 159 ? 2.789 32.806 25.334 1.00 9.95 395 PRO A CA 1
ATOM 1267 C C . PRO A 1 159 ? 3.755 33.489 24.352 1.00 10.33 395 PRO A C 1
ATOM 1268 O O . PRO A 1 159 ? 3.355 34.384 23.582 1.00 9.84 395 PRO A O 1
ATOM 1272 N N . PRO A 1 160 ? 5.044 33.122 24.400 1.00 13.06 396 PRO A N 1
ATOM 1273 C CA . PRO A 1 160 ? 6.019 33.720 23.467 1.00 9.87 396 PRO A CA 1
ATOM 1274 C C . PRO A 1 160 ? 5.635 33.296 22.053 1.00 12.68 396 PRO A C 1
ATOM 1275 O O . PRO A 1 160 ? 5.110 32.186 21.841 1.00 11.12 396 PRO A O 1
ATOM 1279 N N . VAL A 1 161 ? 5.880 34.170 21.086 1.00 10.62 397 VAL A N 1
ATOM 1280 C CA . VAL A 1 161 ? 5.549 33.873 19.699 1.00 9.38 397 VAL A CA 1
ATOM 1281 C C . VAL A 1 161 ? 6.832 34.008 18.895 1.00 8.65 397 VAL A C 1
ATOM 1282 O O . VAL A 1 161 ? 7.571 34.959 19.072 1.00 9.93 397 VAL A O 1
ATOM 1286 N N . LEU A 1 162 ? 7.106 33.044 18.030 1.00 12.85 398 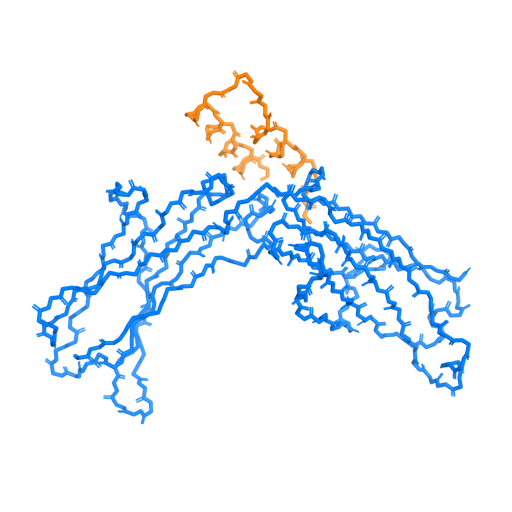LEU A N 1
ATOM 1287 C CA . LEU A 1 162 ? 8.306 33.113 17.203 1.00 11.45 398 LEU A CA 1
ATOM 1288 C C . LEU A 1 162 ? 8.151 34.228 16.138 1.00 8.55 398 LEU A C 1
ATOM 1289 O O . LEU A 1 162 ? 7.173 34.271 15.379 1.00 12.41 398 LEU A O 1
ATOM 1294 N N . ASP A 1 163 ? 9.100 35.158 16.117 1.00 13.35 399 ASP A N 1
ATOM 1295 C CA . ASP A 1 163 ? 9.091 36.255 15.139 1.00 12.27 399 ASP A CA 1
ATOM 1296 C C . ASP A 1 163 ? 9.838 35.853 13.828 1.00 11.45 399 ASP A C 1
ATOM 1297 O O . ASP A 1 163 ? 10.461 34.800 13.748 1.00 15.17 399 ASP A O 1
ATOM 1302 N N . SER A 1 164 ? 9.779 36.703 12.812 1.00 14.73 400 SER A N 1
ATOM 1303 C CA . SER A 1 164 ? 10.410 36.394 11.524 1.00 18.91 400 SER A CA 1
ATOM 1304 C C . SER A 1 164 ? 11.944 36.357 11.543 1.00 17.37 400 SER A C 1
ATOM 1305 O O . SER A 1 164 ? 12.570 35.838 10.613 1.00 17.91 400 SER A O 1
ATOM 1308 N N . ASP A 1 165 ? 12.552 36.905 12.595 1.00 15.45 401 ASP A N 1
ATOM 1309 C CA . ASP A 1 165 ? 14.008 36.896 12.716 1.00 13.85 401 ASP A CA 1
ATOM 1310 C C . ASP A 1 165 ? 14.544 35.833 13.682 1.00 13.44 401 ASP A C 1
ATOM 1311 O O . ASP A 1 165 ? 15.715 35.863 14.080 1.00 14.78 401 ASP A O 1
ATOM 1316 N N . GLY A 1 166 ? 13.699 34.887 14.069 1.00 12.13 402 GLY A N 1
ATOM 1317 C CA . GLY A 1 166 ? 14.177 33.861 14.980 1.00 15.33 402 GLY A CA 1
ATOM 1318 C C . GLY A 1 166 ? 14.139 34.219 16.457 1.00 13.37 402 GLY A C 1
ATOM 1319 O O . GLY A 1 166 ? 14.447 33.365 17.301 1.00 16.58 402 GLY A O 1
ATOM 1320 N N . SER A 1 167 ? 13.809 35.474 16.785 1.00 9.60 403 SER A N 1
ATOM 1321 C CA . SER A 1 167 ? 13.681 35.844 18.197 1.00 11.23 403 SER A CA 1
ATOM 1322 C C . SER A 1 167 ? 12.190 35.655 18.554 1.00 11.90 403 SER A C 1
ATOM 1323 O O . SER A 1 167 ? 11.377 35.247 17.703 1.00 12.43 403 SER A O 1
ATOM 1326 N N . PHE A 1 168 ? 11.824 35.964 19.790 1.00 8.81 404 PHE A N 1
ATOM 1327 C CA . PHE A 1 168 ? 10.433 35.804 20.196 1.00 8.21 404 PHE A CA 1
ATOM 1328 C C . PHE A 1 168 ? 9.895 37.124 20.682 1.00 9.10 404 PHE A C 1
ATOM 1329 O O . PHE A 1 168 ? 10.658 38.040 21.005 1.00 10.11 404 PHE A O 1
ATOM 1337 N N . PHE A 1 169 ? 8.568 37.222 20.735 1.00 7.95 405 PHE A N 1
ATOM 1338 C CA . PHE A 1 169 ? 7.937 38.401 21.323 1.00 7.16 405 PHE A CA 1
ATOM 1339 C C . PHE A 1 169 ? 6.688 37.924 22.060 1.00 8.09 405 PHE A C 1
ATOM 1340 O O . PHE A 1 169 ? 6.249 36.780 21.896 1.00 7.84 405 PHE A O 1
ATOM 1348 N N . LEU A 1 170 ? 6.148 38.795 22.907 1.00 7.29 406 LEU A N 1
ATOM 1349 C CA . LEU A 1 170 ? 4.893 38.512 23.607 1.00 8.77 406 LEU A CA 1
ATOM 1350 C C . LEU A 1 170 ? 4.313 39.848 24.048 1.00 10.20 406 LEU A C 1
ATOM 1351 O O . LEU A 1 170 ? 4.967 40.886 23.932 1.00 7.92 406 LEU A O 1
ATOM 1356 N N . TYR A 1 171 ? 3.072 39.813 24.520 1.00 7.68 407 TYR A N 1
ATOM 1357 C CA . TYR A 1 171 ? 2.405 41.005 25.038 1.00 6.58 407 TYR A CA 1
ATOM 1358 C C . TYR A 1 171 ? 1.801 40.625 26.388 1.00 10.94 407 TYR A C 1
ATOM 1359 O O . TYR A 1 171 ? 1.304 39.502 26.563 1.00 8.88 407 TYR A O 1
ATOM 1368 N N . SER A 1 172 ? 1.858 41.554 27.341 1.00 10.84 408 SER A N 1
ATOM 1369 C CA . SER A 1 172 ? 1.261 41.336 28.652 1.00 8.79 408 SER A CA 1
ATOM 1370 C C . SER A 1 172 ? 0.226 42.452 28.760 1.00 9.11 408 SER A C 1
ATOM 1371 O O . SER A 1 172 ? 0.499 43.607 28.426 1.00 11.00 408 SER A O 1
ATOM 1374 N N . LYS A 1 173 ? -0.977 42.087 29.185 1.00 10.04 409 LYS A N 1
ATOM 1375 C CA . LYS A 1 173 ? -2.061 43.053 29.298 1.00 9.08 409 LYS A CA 1
ATOM 1376 C C . LYS A 1 173 ? -2.521 43.120 30.742 1.00 10.57 409 LYS A C 1
ATOM 1377 O O . LYS A 1 173 ? -2.994 42.114 31.298 1.00 10.77 409 LYS A O 1
ATOM 1383 N N . LEU A 1 174 ? -2.352 44.293 31.348 1.00 7.92 410 LEU A N 1
ATOM 1384 C CA . LEU A 1 174 ? -2.786 44.529 32.719 1.00 11.56 410 LEU A CA 1
ATOM 1385 C C . LEU A 1 174 ? -4.094 45.297 32.609 1.00 14.65 410 LEU A C 1
ATOM 1386 O O . LEU A 1 174 ? -4.185 46.302 31.902 1.00 15.07 410 LEU A O 1
ATOM 1391 N N . THR A 1 175 ? -5.121 44.813 33.282 1.00 12.41 411 THR A N 1
ATOM 1392 C CA . THR A 1 175 ? -6.393 45.510 33.237 1.00 14.27 411 THR A CA 1
ATOM 1393 C C . THR A 1 175 ? -6.632 46.232 34.575 1.00 13.02 411 THR A C 1
ATOM 1394 O O . THR A 1 175 ? -6.506 45.629 35.642 1.00 13.81 411 THR A O 1
ATOM 1398 N N . VAL A 1 176 ? -6.944 47.524 34.500 1.00 13.59 412 VAL A N 1
ATOM 1399 C CA . VAL A 1 176 ? -7.208 48.314 35.691 1.00 19.86 412 VAL A CA 1
ATOM 1400 C C . VAL A 1 176 ? -8.447 49.192 35.535 1.00 26.66 412 VAL A C 1
ATOM 1401 O O . VAL A 1 176 ? -8.884 49.481 34.425 1.00 21.07 412 VAL A O 1
ATOM 1405 N N . ASP A 1 177 ? -9.008 49.627 36.659 1.00 31.29 413 ASP A N 1
ATOM 1406 C CA . ASP A 1 177 ? -10.172 50.497 36.618 1.00 23.13 413 ASP A CA 1
ATOM 1407 C C . ASP A 1 177 ? -9.714 51.756 35.931 1.00 22.13 413 ASP A C 1
ATOM 1408 O O . ASP A 1 177 ? -8.638 52.265 36.233 1.00 23.87 413 ASP A O 1
ATOM 1413 N N . LYS A 1 178 ? -10.522 52.250 34.996 1.00 18.10 414 LYS A N 1
ATOM 1414 C CA . LYS A 1 178 ? -10.188 53.456 34.262 1.00 19.40 414 LYS A CA 1
ATOM 1415 C C . LYS A 1 178 ? -9.823 54.624 35.184 1.00 28.39 414 LYS A C 1
ATOM 1416 O O . LYS A 1 178 ? -8.904 55.398 34.887 1.00 26.44 414 LYS A O 1
ATOM 1422 N N . SER A 1 179 ? -10.546 54.764 36.291 1.00 29.15 415 SER A N 1
ATOM 1423 C CA . SER A 1 179 ? -10.252 55.849 37.209 1.00 31.06 415 SER A CA 1
ATOM 1424 C C . SER A 1 179 ? -8.784 55.844 37.649 1.00 27.82 415 SER A C 1
ATOM 1425 O O . SER A 1 179 ? -8.109 56.883 37.602 1.00 27.38 415 SER A O 1
ATOM 1428 N N . 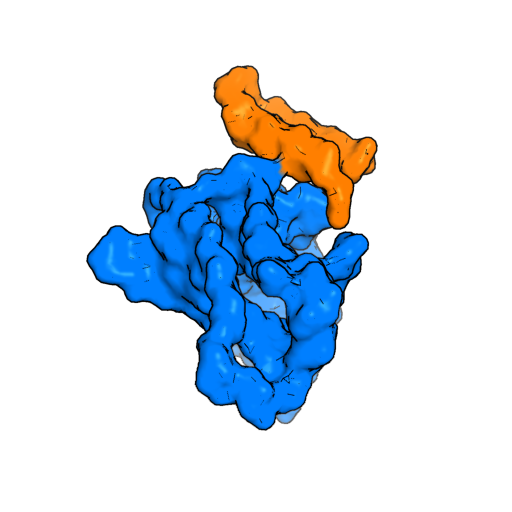ARG A 1 180 ? -8.296 54.677 38.067 1.00 23.71 416 ARG A N 1
ATOM 1429 C CA . ARG A 1 180 ? -6.906 54.544 38.521 1.00 23.70 416 ARG A CA 1
ATOM 1430 C C . ARG A 1 180 ? -5.903 55.050 37.503 1.00 23.32 416 ARG A C 1
ATOM 1431 O O . ARG A 1 180 ? -4.860 55.600 37.862 1.00 28.35 416 ARG A O 1
ATOM 1439 N N . TRP A 1 181 ? -6.210 54.851 36.226 1.00 22.54 417 TRP A N 1
ATOM 1440 C CA . TRP A 1 181 ? -5.324 55.285 35.155 1.00 20.92 417 TRP A CA 1
ATOM 1441 C C . TRP A 1 181 ? -5.464 56.792 34.970 1.00 24.76 417 TRP A C 1
ATOM 1442 O O . TRP A 1 181 ? -4.471 57.523 34.827 1.00 19.94 417 TRP A O 1
ATOM 1453 N N . GLN A 1 182 ? -6.715 57.245 34.977 1.00 20.52 418 GLN A N 1
ATOM 1454 C CA . GLN A 1 182 ? -6.998 58.643 34.767 1.00 26.63 418 GLN A CA 1
ATOM 1455 C C . GLN A 1 182 ? -6.461 59.515 35.901 1.00 29.13 418 GLN A C 1
ATOM 1456 O O . GLN A 1 182 ? -6.144 60.691 35.689 1.00 29.83 418 GLN A O 1
ATOM 1462 N N . GLN A 1 183 ? -6.315 58.929 37.087 1.00 29.10 419 GLN A N 1
ATOM 1463 C CA . GLN A 1 183 ? -5.800 59.671 38.234 1.00 36.21 419 GLN A CA 1
ATOM 1464 C C . GLN A 1 183 ? -4.287 59.895 38.232 1.00 42.96 419 GLN A C 1
ATOM 1465 O O . GLN A 1 183 ? -3.755 60.564 39.117 1.00 44.33 419 GLN A O 1
ATOM 1471 N N . GLY A 1 184 ? -3.592 59.328 37.252 1.00 42.20 420 GLY A N 1
ATOM 1472 C CA . GLY A 1 184 ? -2.160 59.543 37.161 1.00 36.16 420 GLY A CA 1
ATOM 1473 C C . GLY A 1 184 ? -1.294 58.493 37.812 1.00 28.20 420 GLY A C 1
ATOM 1474 O O . GLY A 1 184 ? -0.071 58.649 37.873 1.00 27.17 420 GLY A O 1
ATOM 1475 N N . ASN A 1 185 ? -1.908 57.423 38.300 1.00 25.13 421 ASN A N 1
ATOM 1476 C CA . ASN A 1 185 ? -1.137 56.361 38.938 1.00 27.92 421 ASN A CA 1
ATOM 1477 C C . ASN A 1 185 ? -0.139 55.757 37.967 1.00 23.55 421 ASN A C 1
ATOM 1478 O O . ASN A 1 185 ? -0.419 55.614 36.786 1.00 21.25 421 ASN A O 1
ATOM 1483 N N . VAL A 1 186 ? 1.033 55.420 38.489 1.00 26.53 422 VAL A N 1
ATOM 1484 C CA . VAL A 1 186 ? 2.107 54.863 37.684 1.00 25.15 422 VAL A CA 1
ATOM 1485 C C . VAL A 1 186 ? 2.160 53.361 37.820 1.00 15.87 422 VAL A C 1
ATOM 1486 O O . VAL A 1 186 ? 2.085 52.826 38.915 1.00 19.39 422 VAL A O 1
ATOM 1490 N N . PHE A 1 187 ? 2.274 52.686 36.681 1.00 15.17 423 PHE A N 1
ATOM 1491 C CA . PHE A 1 187 ? 2.338 51.247 36.664 1.00 17.47 423 PHE A CA 1
ATOM 1492 C C . PHE A 1 187 ? 3.685 50.827 36.067 1.00 17.10 423 PHE A C 1
ATOM 1493 O O . PHE A 1 187 ? 4.346 51.592 35.361 1.00 22.96 423 PHE A O 1
ATOM 1501 N N . SER A 1 188 ? 4.093 49.606 36.365 1.00 18.71 424 SER A N 1
ATOM 1502 C CA . SER A 1 188 ? 5.353 49.135 35.859 1.00 18.71 424 SER A CA 1
ATOM 1503 C C . SER A 1 188 ? 5.292 47.711 35.396 1.00 13.95 424 SER A C 1
ATOM 1504 O O . SER A 1 188 ? 4.724 46.836 36.050 1.00 13.65 424 SER A O 1
ATOM 1507 N N . CYS A 1 189 ? 5.895 47.500 34.238 1.00 14.47 425 CYS A N 1
ATOM 1508 C CA . CYS A 1 189 ? 6.003 46.182 33.647 1.00 19.73 425 CYS A CA 1
ATOM 1509 C C . CYS A 1 189 ? 7.442 45.706 33.954 1.00 12.96 425 CYS A C 1
ATOM 1510 O O . CYS A 1 189 ? 8.413 46.339 33.539 1.00 13.76 425 CYS A O 1
ATOM 1513 N N . SER A 1 190 ? 7.559 44.614 34.696 1.00 11.85 426 SER A N 1
ATOM 1514 C CA . SER A 1 190 ? 8.853 44.042 35.043 1.00 14.93 426 SER A CA 1
ATOM 1515 C C . SER A 1 190 ? 9.116 42.838 34.152 1.00 15.01 426 SER A C 1
ATOM 1516 O O . SER A 1 190 ? 8.250 41.965 34.006 1.00 10.49 426 SER A O 1
ATOM 1519 N N . VAL A 1 191 ? 10.320 42.774 33.590 1.00 10.90 427 VAL A N 1
ATOM 1520 C CA . VAL A 1 191 ? 10.647 41.673 32.708 1.00 10.91 427 VAL A CA 1
ATOM 1521 C C . VAL A 1 191 ? 11.923 41.018 33.190 1.00 15.24 427 VAL A C 1
ATOM 1522 O O . VAL A 1 191 ? 12.883 41.720 33.536 1.00 12.94 427 VAL A O 1
ATOM 1526 N N . MET A 1 192 ? 11.920 39.686 33.236 1.00 8.84 428 MET A N 1
ATOM 1527 C CA . MET A 1 192 ? 13.095 38.927 33.674 1.00 11.58 428 MET A CA 1
ATOM 1528 C C . MET A 1 192 ? 13.488 37.991 32.550 1.00 11.84 428 MET A C 1
ATOM 1529 O O . MET A 1 192 ? 12.676 37.192 32.072 1.00 11.32 428 MET A O 1
ATOM 1534 N N . HIS A 1 193 ? 14.735 38.112 32.114 1.00 9.27 429 HIS A N 1
ATOM 1535 C CA . HIS A 1 193 ? 15.235 37.272 31.033 1.00 8.73 429 HIS A CA 1
ATOM 1536 C C . HIS A 1 193 ? 16.762 37.152 31.218 1.00 10.91 429 HIS A C 1
ATOM 1537 O O . HIS A 1 193 ? 17.389 38.049 31.780 1.00 10.63 429 HIS A O 1
ATOM 1544 N N . GLU A 1 194 ? 17.330 36.032 30.778 1.00 9.31 430 GLU A N 1
ATOM 1545 C CA . GLU A 1 194 ? 18.765 35.774 30.891 1.00 9.55 430 GLU A CA 1
ATOM 1546 C C . GLU A 1 194 ? 19.629 36.843 30.216 1.00 14.67 430 GLU A C 1
ATOM 1547 O O . GLU A 1 194 ? 20.734 37.148 30.676 1.00 11.84 430 GLU A O 1
ATOM 1553 N N . ALA A 1 195 ? 19.144 37.393 29.103 1.00 18.57 431 ALA A N 1
ATOM 1554 C CA . ALA A 1 195 ? 19.901 38.401 28.345 1.00 17.36 431 ALA A CA 1
ATOM 1555 C C . ALA A 1 195 ? 19.756 39.862 28.822 1.00 15.96 431 ALA A C 1
ATOM 1556 O O . ALA A 1 195 ? 20.165 40.798 28.129 1.00 17.05 431 ALA A O 1
ATOM 1558 N N . LEU A 1 196 ? 19.157 40.052 29.995 1.00 12.28 432 LEU A N 1
ATOM 1559 C CA . LEU A 1 196 ? 19.036 41.391 30.559 1.00 11.00 432 LEU A CA 1
ATOM 1560 C C . LEU A 1 196 ? 20.057 41.503 31.700 1.00 13.33 432 LEU A C 1
ATOM 1561 O O . LEU A 1 196 ? 20.340 40.522 32.392 1.00 13.78 432 LEU A O 1
ATOM 1566 N N . HIS A 1 197 ? 20.621 42.691 31.879 1.00 12.36 433 HIS A N 1
ATOM 1567 C CA . HIS A 1 197 ? 21.548 42.933 32.978 1.00 13.64 433 HIS A CA 1
ATOM 1568 C C . HIS A 1 197 ? 20.747 42.669 34.259 1.00 13.82 433 HIS A C 1
ATOM 1569 O O . HIS A 1 197 ? 19.601 43.117 34.386 1.00 13.79 433 HIS A O 1
ATOM 1576 N N . ASN A 1 198 ? 21.347 41.918 35.181 1.00 14.64 434 ASN A N 1
ATOM 1577 C CA . ASN A 1 198 ? 20.741 41.553 36.459 1.00 15.41 434 ASN A CA 1
ATOM 1578 C C . ASN A 1 198 ? 19.528 40.646 36.261 1.00 14.30 434 ASN A C 1
ATOM 1579 O O . ASN A 1 198 ? 18.838 40.341 37.219 1.00 12.61 434 ASN A O 1
ATOM 1584 N N . HIS A 1 199 ? 19.308 40.211 35.020 1.00 14.30 435 HIS A N 1
ATOM 1585 C CA . HIS A 1 199 ? 18.162 39.390 34.609 1.00 10.94 435 HIS A CA 1
ATOM 1586 C C . HIS A 1 199 ? 16.883 40.145 34.930 1.00 13.67 435 HIS A C 1
ATOM 1587 O O . HIS A 1 199 ? 15.833 39.532 35.126 1.00 12.75 435 HIS A O 1
ATOM 1594 N N . TYR A 1 200 ? 16.953 41.472 34.953 1.00 14.38 436 TYR A N 1
ATOM 1595 C CA . TYR A 1 200 ? 15.780 42.247 35.339 1.00 16.75 436 TYR A CA 1
ATOM 1596 C C . TYR A 1 200 ? 15.747 43.669 34.835 1.00 15.62 436 TYR A C 1
ATOM 1597 O O . TYR A 1 200 ? 16.758 44.359 34.871 1.00 13.53 436 TYR A O 1
ATOM 1606 N N . THR A 1 201 ? 14.578 44.081 34.344 1.00 14.72 437 THR A N 1
ATOM 1607 C CA . THR A 1 201 ? 14.347 45.455 33.890 1.00 12.36 437 THR A CA 1
ATOM 1608 C C . THR A 1 201 ? 12.884 45.802 34.129 1.00 12.40 437 THR A C 1
ATOM 1609 O O . THR A 1 201 ? 12.021 44.917 34.181 1.00 15.10 437 THR A O 1
ATOM 1613 N N . GLN A 1 202 ? 12.614 47.091 34.274 1.00 11.99 438 GLN A N 1
ATOM 1614 C CA . GLN A 1 202 ? 11.265 47.590 34.514 1.00 17.90 438 GLN A CA 1
ATOM 1615 C C . GLN A 1 202 ? 10.990 48.820 33.635 1.00 19.31 438 GLN A C 1
ATOM 1616 O O . GLN A 1 202 ? 11.865 49.664 33.464 1.00 17.93 438 GLN A O 1
ATOM 1622 N N . LYS A 1 203 ? 9.779 48.922 33.092 1.00 10.67 439 LYS A N 1
ATOM 1623 C CA . LYS A 1 203 ? 9.405 50.055 32.257 1.00 13.04 439 LYS A CA 1
ATOM 1624 C C . LYS A 1 203 ? 8.098 50.567 32.787 1.00 16.34 439 LYS A C 1
ATOM 1625 O O . LYS A 1 203 ? 7.144 49.809 32.965 1.00 13.85 439 LYS A O 1
ATOM 1631 N N . SER A 1 204 ? 8.044 51.865 33.025 1.00 16.32 440 SER A N 1
ATOM 1632 C CA . SER A 1 204 ? 6.830 52.440 33.567 1.00 23.32 440 SER A CA 1
ATOM 1633 C C . SER A 1 204 ? 5.826 52.921 32.541 1.00 17.59 440 SER A C 1
ATOM 1634 O O . SER A 1 204 ? 6.142 53.128 31.370 1.00 20.41 440 SER A O 1
ATOM 1637 N N . LEU A 1 205 ? 4.598 53.083 33.009 1.00 20.78 441 LEU A N 1
ATOM 1638 C CA . LEU A 1 205 ? 3.489 53.510 32.165 1.00 22.38 441 LEU A CA 1
ATOM 1639 C C . LEU A 1 205 ? 2.519 54.309 33.016 1.00 16.49 441 LEU A C 1
ATOM 1640 O O . LEU A 1 205 ? 2.047 53.837 34.045 1.00 16.85 441 LEU A O 1
ATOM 1645 N N . SER A 1 206 ? 2.225 55.520 32.574 1.00 24.58 442 SER A N 1
ATOM 1646 C CA . SER A 1 206 ? 1.284 56.376 33.282 1.00 29.17 442 SER A CA 1
ATOM 1647 C C . SER A 1 206 ? 0.775 57.454 32.345 1.00 24.16 442 SER A C 1
ATOM 1648 O O . SER A 1 206 ? 1.343 57.692 31.282 1.00 26.65 442 SER A O 1
ATOM 1651 N N . LEU A 1 207 ? -0.306 58.102 32.748 1.00 24.48 443 LEU A N 1
ATOM 1652 C CA . LEU A 1 207 ? -0.883 59.165 31.957 1.00 24.50 443 LEU A CA 1
ATOM 1653 C C . LEU A 1 207 ? -0.161 60.458 32.317 1.00 30.39 443 LEU A C 1
ATOM 1654 O O . LEU A 1 207 ? 0.517 61.049 31.479 1.00 43.43 443 LEU A O 1
ATOM 1659 N N . PHE B 2 1 ? 11.810 40.954 46.110 1.00 27.11 6 PHE B N 1
ATOM 1660 C CA . PHE B 2 1 ? 13.109 40.269 46.344 1.00 25.96 6 PHE B CA 1
ATOM 1661 C C . PHE B 2 1 ? 14.185 41.312 46.656 1.00 25.58 6 PHE B C 1
ATOM 1662 O O . PHE B 2 1 ? 14.004 42.503 46.433 1.00 23.75 6 PHE B O 1
ATOM 1670 N N . ASN B 2 2 ? 15.306 40.864 47.198 1.00 25.56 7 ASN B N 1
ATOM 1671 C CA . ASN B 2 2 ? 16.390 41.782 47.518 1.00 27.56 7 ASN B CA 1
ATOM 1672 C C . ASN B 2 2 ? 17.210 41.990 46.249 1.00 25.26 7 ASN B C 1
ATOM 1673 O O . ASN B 2 2 ? 17.900 41.070 45.794 1.00 22.67 7 ASN B O 1
ATOM 1678 N N . MET B 2 3 ? 17.116 43.187 45.677 1.00 21.64 8 MET B N 1
ATOM 1679 C CA . MET B 2 3 ? 17.836 43.502 44.452 1.00 24.23 8 MET B CA 1
ATOM 1680 C C . MET B 2 3 ? 19.356 43.444 44.613 1.00 25.40 8 MET B C 1
ATOM 1681 O O . MET B 2 3 ? 20.070 43.111 43.670 1.00 23.30 8 MET B O 1
ATOM 1686 N N . GLN B 2 4 ? 19.846 43.786 45.801 1.00 20.62 9 GLN B N 1
ATOM 1687 C CA . GLN B 2 4 ? 21.277 43.737 46.067 1.00 24.83 9 GLN B CA 1
ATOM 1688 C C . GLN B 2 4 ? 21.791 42.337 45.778 1.00 22.30 9 GLN B C 1
ATOM 1689 O O . GLN B 2 4 ? 22.778 42.156 45.054 1.00 26.96 9 GLN B O 1
ATOM 1695 N N . CYS B 2 5 ? 21.128 41.349 46.373 1.00 17.98 10 CYS B N 1
ATOM 1696 C CA . CYS B 2 5 ? 21.492 39.948 46.207 1.00 17.15 10 CYS B CA 1
ATOM 1697 C C . CYS B 2 5 ? 21.434 39.530 44.738 1.00 22.16 10 CYS B C 1
ATOM 1698 O O . CYS B 2 5 ? 22.304 38.808 44.249 1.00 22.39 10 CYS B O 1
ATOM 1701 N N . GLN B 2 6 ? 20.397 39.979 44.043 1.00 18.07 11 GLN B N 1
ATOM 1702 C CA . GLN B 2 6 ? 20.240 39.650 42.639 1.00 15.51 11 GLN B CA 1
ATOM 1703 C C . GLN B 2 6 ? 21.402 40.249 41.832 1.00 16.10 11 GLN B C 1
ATOM 1704 O O . GLN B 2 6 ? 21.902 39.619 40.907 1.00 16.22 11 GLN B O 1
ATOM 1710 N N . ARG B 2 7 ? 21.821 41.468 42.183 1.00 18.59 12 ARG B N 1
ATOM 1711 C CA . ARG B 2 7 ? 22.931 42.132 41.484 1.00 20.48 12 ARG B CA 1
ATOM 1712 C C . ARG B 2 7 ? 24.226 41.343 41.691 1.00 19.27 12 ARG B C 1
ATOM 1713 O O . ARG B 2 7 ? 24.964 41.074 40.739 1.00 14.42 12 ARG B O 1
ATOM 1721 N N . ARG B 2 8 ? 24.490 40.955 42.935 1.00 23.41 13 ARG B N 1
ATOM 1722 C CA . ARG B 2 8 ? 25.690 40.180 43.245 1.00 20.28 13 ARG B CA 1
ATOM 1723 C C . ARG B 2 8 ? 25.667 38.828 42.549 1.00 15.87 13 ARG B C 1
ATOM 1724 O O . ARG B 2 8 ? 26.699 38.323 42.103 1.00 13.91 13 ARG B O 1
ATOM 1732 N N . PHE B 2 9 ? 24.481 38.230 42.459 1.00 18.64 14 PHE B N 1
ATOM 1733 C CA . PHE B 2 9 ? 24.346 36.936 41.794 1.00 13.97 14 PHE B CA 1
ATOM 1734 C C . PHE B 2 9 ? 24.753 37.058 40.319 1.00 16.30 14 PHE B C 1
ATOM 1735 O O . PHE B 2 9 ? 25.560 36.272 39.817 1.00 16.68 14 PHE B O 1
ATOM 1743 N N . TYR B 2 10 ? 24.167 38.045 39.642 1.00 13.39 15 TYR B N 1
ATOM 1744 C CA . TYR B 2 10 ? 24.410 38.288 38.230 1.00 10.73 15 TYR B CA 1
ATOM 1745 C C . TYR B 2 10 ? 25.873 38.633 37.973 1.00 12.28 15 TYR B C 1
ATOM 1746 O O . TYR B 2 10 ? 26.442 38.196 36.991 1.00 16.64 15 TYR B O 1
ATOM 1755 N N . GLU B 2 11 ? 26.462 39.434 38.858 1.00 16.05 16 GLU B N 1
ATOM 1756 C CA . GLU B 2 11 ? 27.872 39.805 38.746 1.00 17.95 16 GLU B CA 1
ATOM 1757 C C . GLU B 2 11 ? 28.774 38.564 38.866 1.00 16.83 16 GLU B C 1
ATOM 1758 O O . GLU B 2 11 ? 29.705 38.385 38.076 1.00 18.55 16 GLU B O 1
ATOM 1764 N N . ALA B 2 12 ? 28.501 37.695 39.834 1.00 15.78 17 ALA B N 1
ATOM 1765 C CA . ALA B 2 12 ? 29.316 36.494 40.002 1.00 16.79 17 ALA B CA 1
ATOM 1766 C C . ALA B 2 12 ? 29.121 35.509 38.842 1.00 18.96 17 ALA B C 1
ATOM 1767 O O . ALA B 2 12 ? 30.046 34.810 38.425 1.00 18.42 17 ALA B O 1
ATOM 1769 N N . LEU B 2 13 ? 27.898 35.439 38.330 1.00 18.84 18 LEU B N 1
ATOM 1770 C CA . LEU B 2 13 ? 27.589 34.554 37.203 1.00 16.81 18 LEU B CA 1
ATOM 1771 C C . LEU B 2 13 ? 28.395 34.954 35.945 1.00 14.75 18 LEU B C 1
ATOM 1772 O O . LEU B 2 13 ? 28.812 34.102 35.164 1.00 19.04 18 LEU B O 1
ATOM 1777 N N . HIS B 2 14 ? 28.634 36.244 35.775 1.00 11.53 19 HIS B N 1
ATOM 1778 C CA . HIS B 2 14 ? 29.340 36.729 34.602 1.00 16.76 19 HIS B CA 1
ATOM 1779 C C . HIS B 2 14 ? 30.777 37.170 34.812 1.00 22.54 19 HIS B C 1
ATOM 1780 O O . HIS B 2 14 ? 31.417 37.646 33.878 1.00 25.95 19 HIS B O 1
ATOM 1787 N N . ASP B 2 15 ? 31.290 37.027 36.026 1.00 19.30 20 ASP B N 1
ATOM 1788 C CA . ASP B 2 15 ? 32.678 37.428 36.298 1.00 25.27 20 ASP B CA 1
ATOM 1789 C C . ASP B 2 15 ? 33.608 36.501 35.508 1.00 20.77 20 ASP B C 1
ATOM 1790 O O . ASP B 2 15 ? 33.684 35.303 35.782 1.00 22.60 20 ASP B O 1
ATOM 1795 N N . PRO B 2 16 ? 34.359 37.055 34.542 1.00 21.75 21 PRO B N 1
ATOM 1796 C CA . PRO B 2 16 ? 35.259 36.231 33.730 1.00 20.73 21 PRO B CA 1
ATOM 1797 C C . PRO B 2 16 ? 36.514 35.713 34.449 1.00 25.11 21 PRO B C 1
ATOM 1798 O O . PRO B 2 16 ? 37.206 34.827 33.940 1.00 25.17 21 PRO B O 1
ATOM 1802 N N . ASN B 2 17 ? 36.797 36.250 35.629 1.00 25.39 22 ASN B N 1
ATOM 1803 C CA . ASN B 2 17 ? 37.976 35.839 36.386 1.00 30.71 22 ASN B CA 1
ATOM 1804 C C . ASN B 2 17 ? 37.770 34.652 37.319 1.00 37.95 22 ASN B C 1
ATOM 1805 O O . ASN B 2 17 ? 38.643 34.349 38.144 1.00 39.34 22 ASN B O 1
ATOM 1810 N N . LEU B 2 18 ? 36.630 33.973 37.172 1.00 30.19 23 LEU B N 1
ATOM 1811 C CA . LEU B 2 18 ? 36.296 32.817 38.004 1.00 27.23 23 LEU B CA 1
ATOM 1812 C C . LEU B 2 18 ? 36.125 31.554 37.192 1.00 27.69 23 LEU B C 1
ATOM 1813 O O . LEU B 2 18 ? 35.623 31.608 36.075 1.00 25.39 23 LEU B O 1
ATOM 1818 N N . ASN B 2 19 ? 36.524 30.417 37.760 1.00 21.82 24 ASN B N 1
ATOM 1819 C CA . ASN B 2 19 ? 36.341 29.153 37.076 1.00 20.05 24 ASN B CA 1
ATOM 1820 C C . ASN B 2 19 ? 35.035 28.601 37.630 1.00 19.46 24 ASN B C 1
ATOM 1821 O O . ASN B 2 19 ? 34.472 29.193 38.531 1.00 22.10 24 ASN B O 1
ATOM 1826 N N . GLU B 2 20 ? 34.542 27.488 37.101 1.00 20.83 25 GLU B N 1
ATOM 1827 C CA . GLU B 2 20 ? 33.283 26.924 37.584 1.00 23.33 25 GLU B CA 1
ATOM 1828 C C . GLU B 2 20 ? 33.156 26.706 39.107 1.00 26.98 25 GLU B C 1
ATOM 1829 O O . GLU B 2 20 ? 32.127 27.040 39.705 1.00 21.52 25 GLU B O 1
ATOM 1835 N N . GLU B 2 21 ? 34.181 26.131 39.736 1.00 20.83 26 GLU B N 1
ATOM 1836 C CA . GLU B 2 21 ? 34.126 25.888 41.173 1.00 22.65 26 GLU B CA 1
ATOM 1837 C C . GLU B 2 21 ? 33.989 27.176 41.995 1.00 25.39 26 GLU B C 1
ATOM 1838 O O . GLU B 2 21 ? 33.207 27.230 42.954 1.00 20.98 26 GLU B O 1
ATOM 1844 N N . GLN B 2 22 ? 34.763 28.198 41.625 1.00 17.92 27 GLN B N 1
ATOM 1845 C CA . GLN B 2 22 ? 34.737 29.488 42.314 1.00 19.11 27 GLN B CA 1
ATOM 1846 C C . GLN B 2 22 ? 33.431 30.259 42.068 1.00 25.83 27 GLN B C 1
ATOM 1847 O O . GLN B 2 22 ? 32.931 30.968 42.938 1.00 23.51 27 GLN B O 1
ATOM 1853 N N . ARG B 2 23 ? 32.890 30.129 40.864 1.00 32.52 28 ARG B N 1
ATOM 1854 C CA . ARG B 2 23 ? 31.649 30.804 40.523 1.00 27.25 28 ARG B CA 1
ATOM 1855 C C . ARG B 2 23 ? 30.566 30.203 41.397 1.00 25.30 28 ARG B C 1
ATOM 1856 O O . ARG B 2 23 ? 29.781 30.925 42.021 1.00 25.83 28 ARG B O 1
ATOM 1864 N N . ASN B 2 24 ? 30.536 28.873 41.427 1.00 20.01 29 ASN B N 1
ATOM 1865 C CA . ASN B 2 24 ? 29.564 28.141 42.219 1.00 21.19 29 ASN B CA 1
ATOM 1866 C C . ASN B 2 24 ? 29.688 28.498 43.684 1.00 23.07 29 ASN B C 1
ATOM 1867 O O . ASN B 2 24 ? 28.679 28.663 44.369 1.00 22.37 29 ASN B O 1
ATOM 1872 N N . ALA B 2 25 ? 30.921 28.624 44.165 1.00 18.17 30 ALA B N 1
ATOM 1873 C CA . ALA B 2 25 ? 31.145 28.956 45.573 1.00 22.79 30 ALA B CA 1
ATOM 1874 C C . ALA B 2 25 ? 30.615 30.346 45.891 1.00 24.98 30 ALA B C 1
ATOM 1875 O O . ALA B 2 25 ? 29.934 30.544 46.908 1.00 22.41 30 ALA B O 1
ATOM 1877 N N . LYS B 2 26 ? 30.932 31.305 45.021 1.00 17.59 31 LYS B N 1
ATOM 1878 C CA . LYS B 2 26 ? 30.493 32.669 45.231 1.00 22.23 31 LYS B CA 1
ATOM 1879 C C . LYS B 2 26 ? 28.982 32.816 45.183 1.00 23.28 31 LYS B C 1
ATOM 1880 O O . LYS B 2 26 ? 28.404 33.551 45.979 1.00 19.79 31 LYS B O 1
ATOM 1886 N N . ILE B 2 27 ? 28.348 32.135 44.233 1.00 21.44 32 ILE B N 1
ATOM 1887 C CA . ILE B 2 27 ? 26.899 32.207 44.091 1.00 21.05 32 ILE B CA 1
ATOM 1888 C C . ILE B 2 27 ? 26.204 31.587 45.298 1.00 19.97 32 ILE B C 1
ATOM 1889 O O . ILE B 2 27 ? 25.221 32.126 45.796 1.00 19.40 32 ILE B O 1
ATOM 1894 N N . LYS B 2 28 ? 26.724 30.455 45.771 1.00 20.35 33 LYS B N 1
ATOM 1895 C CA . LYS B 2 28 ? 26.175 29.798 46.956 1.00 19.59 33 LYS B CA 1
ATOM 1896 C C . LYS B 2 28 ? 26.286 30.700 48.188 1.00 20.01 33 LYS B C 1
ATOM 1897 O O . LYS B 2 28 ? 25.349 30.783 48.984 1.00 21.88 33 LYS B O 1
ATOM 1903 N N . SER B 2 29 ? 27.422 31.372 48.358 1.00 22.51 34 SER B N 1
ATOM 1904 C CA . SER B 2 29 ? 27.580 32.275 49.501 1.00 21.77 34 SER B CA 1
ATOM 1905 C C . SER B 2 29 ? 26.590 33.445 49.400 1.00 21.69 34 SER B C 1
ATOM 1906 O O . SER B 2 29 ? 26.026 33.883 50.404 1.00 18.79 34 SER B O 1
ATOM 1909 N N . ILE B 2 30 ? 26.382 33.953 48.184 1.00 16.34 35 ILE B N 1
ATOM 1910 C CA . ILE B 2 30 ? 25.441 35.047 47.985 1.00 19.83 35 ILE B CA 1
ATOM 1911 C C . ILE B 2 30 ? 24.034 34.538 48.302 1.00 17.33 35 ILE B C 1
ATOM 1912 O O . ILE B 2 30 ? 23.236 35.235 48.920 1.00 24.30 35 ILE B O 1
ATOM 1917 N N . ARG B 2 31 ? 23.754 33.310 47.885 1.00 16.10 36 ARG B N 1
ATOM 1918 C CA . ARG B 2 31 ? 22.464 32.669 48.106 1.00 20.45 36 ARG B CA 1
ATOM 1919 C C . ARG B 2 31 ? 22.082 32.491 49.586 1.00 26.60 36 ARG B C 1
ATOM 1920 O O . ARG B 2 31 ? 20.943 32.737 49.993 1.00 31.36 36 ARG B O 1
ATOM 1928 N N . ASP B 2 32 ? 23.042 32.072 50.393 1.00 30.13 37 ASP B N 1
ATOM 1929 C CA . ASP B 2 32 ? 22.783 31.801 51.794 1.00 38.26 37 ASP B CA 1
ATOM 1930 C C . ASP B 2 32 ? 22.819 32.970 52.750 1.00 39.11 37 ASP B C 1
ATOM 1931 O O . ASP B 2 32 ? 22.019 33.021 53.679 1.00 41.08 37 ASP B O 1
ATOM 1936 N N . ASP B 2 33 ? 23.737 33.906 52.530 1.00 44.48 38 ASP B N 1
ATOM 1937 C CA . ASP B 2 33 ? 23.867 35.044 53.432 1.00 52.15 38 ASP B CA 1
ATOM 1938 C C . ASP B 2 33 ? 23.081 36.262 53.020 1.00 55.43 38 ASP B C 1
ATOM 1939 O O . ASP B 2 33 ? 23.385 37.367 53.461 1.00 57.83 38 ASP B O 1
ATOM 1944 N N . CYS B 2 34 ? 22.072 36.061 52.182 1.00 59.49 39 CYS B N 1
ATOM 1945 C CA . CYS B 2 34 ? 21.227 37.157 51.720 1.00 62.02 39 CYS B CA 1
ATOM 1946 C C . CYS B 2 34 ? 20.279 36.665 50.631 1.00 68.21 39 CYS B C 1
ATOM 1947 O O . CYS B 2 34 ? 20.013 35.460 50.524 1.00 73.40 39 CYS B O 1
#

Nearest PDB structures (foldseek):
  1l6x-assembly1_B  TM=1.030E+00  e=7.400E-05  unclassified
  7lur-assembly1_C  TM=1.019E+00  e=6.427E-05  Staphylococcus aureus
  1oqo-assembly1_C  TM=9.962E-01  e=6.896E-05  synthetic construct
  1zdc-assembly1_A  TM=9.705E-01  e=1.212E-04  synthetic construct
  1oqx-assembly1_C  TM=1.000E+00  e=1.986E-04  synthetic construct

Radius of gyration: 21.63 Å; Cα contacts (8 Å, |Δi|>4): 529; chains: 2; bounding box: 54×65×42 Å

Secondary structure (DSSP, 8-state):
--EEEEE---HHHHH-TTS--EEEEEEEEE-SSS---EEEEEETTEEE---EEPPPEE-TTS-EEEEEEEE--HHHHHTT--EEEEEE-TTSSS-EEEEE-PPPS--BPPEEEEEPPPGGGGGSSEEEEEEEEEEEBSS--EEEEEETTEEE--EEEPPPEE-TTS-EEEEEEEEEEHHHHHTT--EEEEEE-TTSGGG-EEEEE--/--HHHHHHHHHHHH-TT--HHHHHHHHHHHHH--

B-factor: mean 24.8, std 13.19, range [6.58, 77.44]

GO terms:
  GO:0001788 antibody-dependent cellular cytotoxicity (P, IDA)
  GO:0034988 Fc-gamma receptor I complex binding (F, IDA)
  GO:0097278 complement-dependent cytotoxicity (P, IDA)
  GO:0005576 extracellular region (C, TAS)
  GO:0005515 protein binding (F, IPI)
  GO:0002250 adaptive immune response (P, IDA)
  GO:0005576 extracellular region (C, IDA)
  GO:0003823 antigen binding (F, TAS)
  GO:0070062 extracellular exosome (C, HDA)
  GO:0072562 blood microparticle (C, HDA)
  GO:0005576 extracellular region (C, HDA)

Organism: Homo sapiens (NCBI:txid9606)

CATH classification: 2.60.40.10 (+1 more: 2.60.40.10)

Foldseek 3Di:
DKDKDKAWFALVQLQDPVHWTKIKIKIKQAAPVWNDKDKWKDKLRHTDDPKDKDDWDADPVGIIMIMIIDTDHSCSQVVWIKMKIWMDIPVDPGIDIDIDGFDDDDWWAWDKDWDFFDVVCLVDQKTKIKIKIWDTPDQRKDKFKDFPPGGQPQKDKDRWDQDPVRHTMIMMIRMDGSVCQVVFTKMKMWMADPPDVSSIDIDIDGD/DDVVLVVQLVCLVPPPVDDVVRSVVSNVVSVPVD